Protein AF-A0AAU6AX02-F1 (afdb_monomer_lite)

Sequence (224 aa):
MDVGSIAAAIAFGAMCVAVWQAAEARRARKTASEQARIAEEALAETRKQTELARDARTNAALNLDAAEKAAAAAQASAGEARTANALAREQHAREKAAKTGAALARARKVHIEISGMGGYRVHVHNGAEEHVYQVELENFMRVDRPSWGWRISPTVMGAASMHDRIDPGHEESRFFVEMLDEDGARQPFDLAGNHVEVTIGYSDTDGQRWRRTDSGDPEPVDNA

Radius of gyration: 56.25 Å; chains: 1; bounding box: 115×28×158 Å

Foldseek 3Di:
DDPVVVVVVVVVVVVVVVVVVVVVVVVVVVVVVVVVVVVVVVVVVVVVVVVVVVVVVVVVVVVVVVVVVVVVVVVVVVVVVVVVVVVVVVVVVVVVVVVVVVVLVQQLQWAWDWDDDFAIKIWTARQHQFKKAWKFFPDKAWPVARLKDKDQDPVDPPADRTDGIDHHPDGTDITTMFIAHNVRDTDTDDPPDIDMWTKIWIATPVRFIWIDIHSDRIDTDPPD

Secondary structure (DSSP, 8-state):
--HHHHHHHHHHHHHHHHHHHHHHHHHHHHHHHHHHHHHHHHHHHHHHHHHHHHHHHHHHHHHHHHHHHHHHHHHHHHHHHHHHHHHHHHHHHHHHHHHHHHHHHHHTTEEEEEEESSSEEEEEEE-SSS-EEEEEEEEEEETTBTT-EEEE-TTSTT--SEEEEE-TTS--EEEEEEEE-TT-PEEPP--SS-PEEEEEEEE-TT--EEEEETTSPPEEPP--

Structure (mmCIF, N/CA/C/O backbone):
data_AF-A0AAU6AX02-F1
#
_entry.id   AF-A0AAU6AX02-F1
#
loop_
_atom_site.group_PDB
_atom_site.id
_atom_site.type_symbol
_atom_site.label_atom_id
_atom_site.label_alt_id
_atom_site.label_comp_id
_atom_site.label_asym_id
_atom_site.label_entity_id
_atom_site.label_seq_id
_atom_site.pdbx_PDB_ins_code
_atom_site.Cartn_x
_atom_site.Cartn_y
_atom_site.Cartn_z
_atom_site.occupancy
_atom_site.B_iso_or_equiv
_atom_site.auth_seq_id
_atom_site.auth_comp_id
_atom_site.auth_asym_id
_atom_site.auth_atom_id
_atom_site.pdbx_PDB_model_num
ATOM 1 N N . MET A 1 1 ? -87.915 -5.707 107.003 1.00 51.06 1 MET A N 1
ATOM 2 C CA . MET A 1 1 ? -86.778 -5.769 106.063 1.00 51.06 1 MET A CA 1
ATOM 3 C C . MET A 1 1 ? -85.559 -5.324 106.838 1.00 51.06 1 MET A C 1
ATOM 5 O O . MET A 1 1 ? -85.549 -4.199 107.318 1.00 51.06 1 MET A O 1
ATOM 9 N N . ASP A 1 2 ? -84.636 -6.247 107.081 1.00 50.25 2 ASP A N 1
ATOM 10 C CA . ASP A 1 2 ? -83.484 -6.022 107.949 1.00 50.25 2 ASP A CA 1
ATOM 11 C C . ASP A 1 2 ? -82.436 -5.175 107.211 1.00 50.25 2 ASP A C 1
ATOM 13 O O . ASP A 1 2 ? -81.991 -5.537 106.118 1.00 50.25 2 ASP A O 1
ATOM 17 N N . VAL A 1 3 ? -82.080 -4.020 107.776 1.00 60.31 3 VAL A N 1
ATOM 18 C CA . VAL A 1 3 ? -81.196 -3.017 107.151 1.00 60.31 3 VAL A CA 1
ATOM 19 C C . VAL A 1 3 ? -79.807 -3.612 106.862 1.00 60.31 3 VAL A C 1
ATOM 21 O O . VAL A 1 3 ? -79.153 -3.218 105.895 1.00 60.31 3 VAL A O 1
ATOM 24 N N . GLY A 1 4 ? -79.398 -4.643 107.614 1.00 60.06 4 GLY A N 1
ATOM 25 C CA . GLY A 1 4 ? -78.164 -5.397 107.370 1.00 60.06 4 GLY A CA 1
ATOM 26 C C . GLY A 1 4 ? -78.160 -6.218 106.071 1.00 60.06 4 GLY A C 1
ATOM 27 O O . GLY A 1 4 ? -77.111 -6.372 105.448 1.00 60.06 4 GLY A O 1
ATOM 28 N N . SER A 1 5 ? -79.320 -6.692 105.603 1.00 63.66 5 SER A N 1
ATOM 29 C CA . SER A 1 5 ? -79.423 -7.502 104.377 1.00 63.66 5 SER A CA 1
ATOM 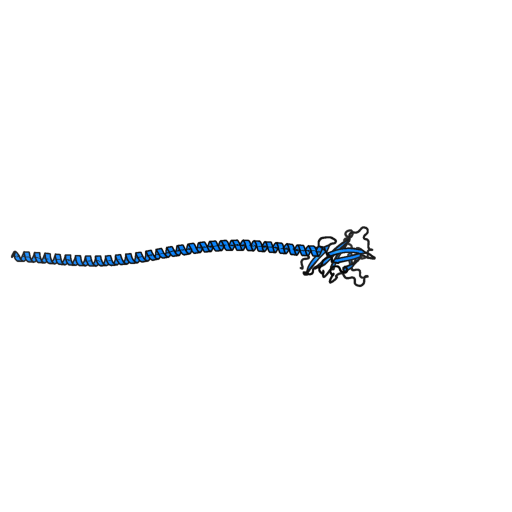30 C C . SER A 1 5 ? -79.286 -6.657 103.103 1.00 63.66 5 SER A C 1
ATOM 32 O O . SER A 1 5 ? -78.643 -7.077 102.141 1.00 63.66 5 SER A O 1
ATOM 34 N N . ILE A 1 6 ? -79.809 -5.426 103.123 1.00 72.44 6 ILE A N 1
ATOM 35 C CA . ILE A 1 6 ? -79.687 -4.474 102.009 1.00 72.44 6 ILE A CA 1
ATOM 36 C C . ILE A 1 6 ? -78.237 -3.980 101.883 1.00 72.44 6 ILE A C 1
ATOM 38 O O . ILE A 1 6 ? -77.699 -3.918 100.778 1.00 72.44 6 ILE A O 1
ATOM 42 N N . ALA A 1 7 ? -77.567 -3.701 103.007 1.00 71.31 7 ALA A N 1
ATOM 43 C CA . ALA A 1 7 ? -76.162 -3.293 103.014 1.00 71.31 7 ALA A CA 1
ATOM 44 C C . ALA A 1 7 ? -75.226 -4.390 102.463 1.00 71.31 7 ALA A C 1
ATOM 46 O O . ALA A 1 7 ? -74.318 -4.092 101.685 1.00 71.31 7 ALA A O 1
ATOM 47 N N . ALA A 1 8 ? -75.480 -5.662 102.795 1.00 73.94 8 ALA A N 1
ATOM 48 C CA . ALA A 1 8 ? -74.710 -6.795 102.279 1.00 73.94 8 ALA A CA 1
ATOM 49 C C . ALA A 1 8 ? -74.886 -6.996 100.761 1.00 73.94 8 ALA A C 1
ATOM 51 O O . ALA A 1 8 ? -73.908 -7.251 100.056 1.00 73.94 8 ALA A O 1
ATOM 52 N N . ALA A 1 9 ? -76.105 -6.826 100.236 1.00 75.56 9 ALA A N 1
ATOM 53 C CA . ALA A 1 9 ? -76.374 -6.924 98.800 1.00 75.56 9 ALA A CA 1
ATOM 54 C C . ALA A 1 9 ? -75.683 -5.804 97.996 1.00 75.56 9 ALA A C 1
ATOM 56 O O . ALA A 1 9 ? -75.117 -6.065 96.933 1.00 75.56 9 ALA A O 1
ATOM 57 N N . ILE A 1 10 ? -75.662 -4.573 98.524 1.00 79.94 10 ILE A N 1
ATOM 58 C CA . ILE A 1 10 ? -74.959 -3.437 97.905 1.00 79.94 10 ILE A CA 1
ATOM 59 C C . ILE A 1 10 ? -73.439 -3.659 97.925 1.00 79.94 10 ILE A C 1
ATOM 61 O O . ILE A 1 10 ? -72.776 -3.434 96.912 1.00 79.94 10 ILE A O 1
ATOM 65 N N . ALA A 1 11 ? -72.884 -4.154 99.037 1.00 77.88 11 ALA A N 1
ATOM 66 C CA . ALA A 1 11 ? -71.459 -4.469 99.140 1.00 77.88 11 ALA A CA 1
ATOM 67 C C . ALA A 1 11 ? -71.031 -5.576 98.157 1.00 77.88 11 ALA A C 1
ATOM 69 O O . ALA A 1 11 ? -69.987 -5.461 97.514 1.00 77.88 11 ALA A O 1
ATOM 70 N N . PHE A 1 12 ? -71.858 -6.612 97.979 1.00 82.56 12 PHE A N 1
ATOM 71 C CA . PHE A 1 12 ? -71.603 -7.680 97.010 1.00 82.56 12 PHE A CA 1
ATOM 72 C C . PHE A 1 12 ? -71.680 -7.172 95.561 1.00 82.56 12 PHE A C 1
ATOM 74 O O . PHE A 1 12 ? -70.789 -7.452 94.760 1.00 82.56 12 PHE A O 1
ATOM 81 N N . GLY A 1 13 ? -72.686 -6.349 95.238 1.00 83.25 13 GLY A N 1
ATOM 82 C CA . GLY A 1 13 ? -72.805 -5.706 93.926 1.00 83.25 13 GLY A CA 1
ATOM 83 C C . GLY A 1 13 ? -71.604 -4.814 93.591 1.00 83.25 13 GLY A C 1
ATOM 84 O O . GLY A 1 13 ? -71.047 -4.911 92.496 1.00 83.25 13 GLY A O 1
ATOM 85 N N . ALA A 1 14 ? -71.140 -4.008 94.552 1.00 84.19 14 ALA A N 1
ATOM 86 C CA . ALA A 1 14 ? -69.945 -3.179 94.397 1.00 84.19 14 ALA A CA 1
ATOM 87 C C . ALA A 1 14 ? -68.673 -4.023 94.183 1.00 84.19 14 ALA A C 1
ATOM 89 O O . ALA A 1 14 ? -67.840 -3.686 93.339 1.00 84.19 14 ALA A O 1
ATOM 90 N N . MET A 1 15 ? -68.543 -5.153 94.886 1.00 88.44 15 MET A N 1
ATOM 91 C CA . MET A 1 15 ? -67.424 -6.083 94.716 1.00 88.44 15 MET A CA 1
ATOM 92 C C . MET A 1 15 ? -67.422 -6.731 93.321 1.00 88.44 15 MET A C 1
ATOM 94 O O . MET A 1 15 ? -66.373 -6.791 92.680 1.00 88.44 15 MET A O 1
ATOM 98 N N . CYS A 1 16 ? -68.583 -7.156 92.809 1.00 87.44 16 CYS A N 1
ATOM 99 C CA . CYS A 1 16 ? -68.708 -7.713 91.458 1.00 87.44 16 CYS A CA 1
ATOM 100 C C . CYS A 1 16 ? -68.310 -6.702 90.372 1.00 87.44 16 CYS A C 1
ATOM 102 O O . CYS A 1 16 ? -67.574 -7.058 89.449 1.00 87.44 16 CYS A O 1
ATOM 104 N N . VAL A 1 17 ? -68.737 -5.440 90.499 1.00 89.94 17 VAL A N 1
ATOM 105 C CA . VAL A 1 17 ? -68.355 -4.366 89.565 1.00 89.94 17 VAL A CA 1
ATOM 106 C C . VAL A 1 17 ? -66.852 -4.092 89.631 1.00 89.94 17 VAL A C 1
ATOM 108 O O . VAL A 1 17 ? -66.209 -4.003 88.587 1.00 89.94 17 VAL A O 1
ATOM 111 N N . ALA A 1 18 ? -66.263 -4.034 90.829 1.00 88.25 18 ALA A N 1
ATOM 112 C CA . ALA A 1 18 ? -64.824 -3.826 90.995 1.00 88.25 18 ALA A CA 1
ATOM 113 C C . ALA A 1 18 ? -63.990 -4.968 90.382 1.00 88.25 18 ALA A C 1
ATOM 115 O O . ALA A 1 18 ? -62.982 -4.718 89.721 1.00 88.25 18 ALA A O 1
ATOM 116 N N . VAL A 1 19 ? -64.421 -6.225 90.545 1.00 89.69 19 VAL A N 1
ATOM 117 C CA . VAL A 1 19 ? -63.761 -7.393 89.935 1.00 89.69 19 VAL A CA 1
ATOM 118 C C . VAL A 1 19 ? -63.892 -7.375 88.413 1.00 89.69 19 VAL A C 1
ATOM 120 O O . VAL A 1 19 ? -62.918 -7.665 87.716 1.00 89.69 19 VAL A O 1
ATOM 123 N N . TRP A 1 20 ? -65.059 -7.005 87.883 1.00 92.06 20 TRP A N 1
ATOM 124 C CA . TRP A 1 20 ? -65.278 -6.885 86.443 1.00 92.06 20 TRP A CA 1
ATOM 125 C C . TRP A 1 20 ? -64.428 -5.766 85.827 1.00 92.06 20 TRP A C 1
ATOM 127 O O . TRP A 1 20 ? -63.691 -6.025 84.878 1.00 92.06 20 TRP A O 1
ATOM 137 N N . GLN A 1 21 ? -64.411 -4.574 86.432 1.00 92.00 21 GLN A N 1
ATOM 138 C CA . GLN A 1 21 ? -63.542 -3.469 86.007 1.00 92.00 21 GLN A CA 1
ATOM 139 C C . GLN A 1 21 ? -62.055 -3.844 86.093 1.00 92.00 21 GLN A C 1
ATOM 141 O O . GLN A 1 21 ? -61.275 -3.525 85.196 1.00 92.00 21 GLN A O 1
ATOM 146 N N . ALA A 1 22 ? -61.643 -4.586 87.128 1.00 88.44 22 ALA A N 1
ATOM 147 C CA . ALA A 1 22 ? -60.280 -5.103 87.228 1.00 88.44 22 ALA A CA 1
ATOM 148 C C . ALA A 1 22 ? -59.963 -6.140 86.133 1.00 88.44 22 ALA A C 1
ATOM 150 O O . ALA A 1 22 ? -58.840 -6.180 85.623 1.00 88.44 22 ALA A O 1
ATOM 151 N N . ALA A 1 23 ? -60.930 -6.977 85.748 1.00 90.25 23 ALA A N 1
ATOM 152 C CA . ALA A 1 23 ? -60.783 -7.941 84.662 1.00 90.25 23 ALA A CA 1
ATOM 153 C C . ALA A 1 23 ? -60.707 -7.255 83.286 1.00 90.25 23 ALA A C 1
ATOM 155 O O . ALA A 1 23 ? -59.856 -7.626 82.474 1.00 90.25 23 ALA A O 1
A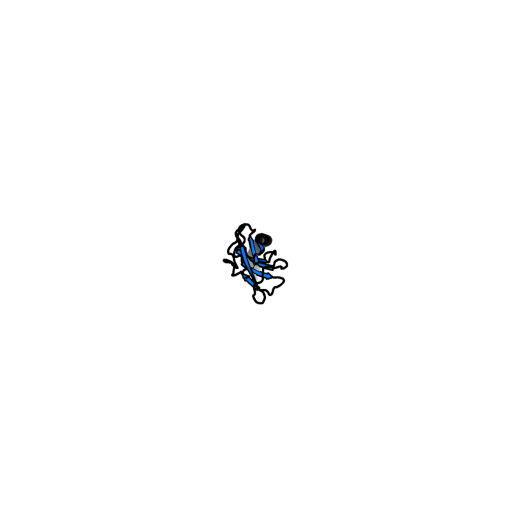TOM 156 N N . GLU A 1 24 ? -61.521 -6.228 83.038 1.00 92.62 24 GLU A N 1
ATOM 157 C CA . GLU A 1 24 ? -61.441 -5.400 81.829 1.00 92.62 24 GLU A CA 1
ATOM 158 C C . GLU A 1 24 ? -60.120 -4.639 81.750 1.00 92.62 24 GLU A C 1
ATOM 160 O O . GLU A 1 24 ? -59.446 -4.703 80.724 1.00 92.62 24 GLU A O 1
ATOM 165 N N . ALA A 1 25 ? -59.671 -4.028 82.849 1.00 89.62 25 ALA A N 1
ATOM 166 C CA . ALA A 1 25 ? -58.369 -3.369 82.908 1.00 89.62 25 ALA A CA 1
ATOM 167 C C . ALA A 1 25 ? -57.217 -4.343 82.601 1.00 89.62 25 ALA A C 1
ATOM 169 O O . ALA A 1 25 ? -56.251 -3.978 81.929 1.00 89.62 25 ALA A O 1
ATOM 170 N N . ARG A 1 26 ? -57.309 -5.607 83.039 1.00 92.19 26 ARG A N 1
ATOM 171 C CA . ARG A 1 26 ? -56.324 -6.648 82.690 1.00 92.19 26 ARG A CA 1
ATOM 172 C C . ARG A 1 26 ? -56.374 -7.026 81.210 1.00 92.19 26 ARG A C 1
ATOM 174 O O . ARG A 1 26 ? -55.315 -7.211 80.615 1.00 92.19 26 ARG A O 1
ATOM 181 N N . ARG A 1 27 ? -57.565 -7.139 80.613 1.00 93.31 27 ARG A N 1
ATOM 182 C CA . ARG A 1 27 ? -57.722 -7.409 79.171 1.00 93.31 27 ARG A CA 1
ATOM 183 C C . ARG A 1 27 ? -57.172 -6.257 78.334 1.00 93.31 27 ARG A C 1
ATOM 185 O O . ARG A 1 27 ? -56.354 -6.510 77.459 1.00 93.31 27 ARG A O 1
ATOM 192 N N . ALA A 1 28 ? -57.517 -5.019 78.685 1.00 90.94 28 ALA A N 1
ATOM 193 C CA . ALA A 1 28 ? -57.018 -3.811 78.034 1.00 90.94 28 ALA A CA 1
ATOM 194 C C . ALA A 1 28 ? -55.486 -3.689 78.121 1.00 90.94 28 ALA A C 1
ATOM 196 O O . ALA A 1 28 ? -54.831 -3.331 77.146 1.00 90.94 28 ALA A O 1
ATOM 197 N N . ARG A 1 29 ? -54.882 -4.047 79.265 1.00 92.81 29 ARG A N 1
ATOM 198 C CA . ARG A 1 29 ? -53.416 -4.088 79.407 1.00 92.81 29 ARG A CA 1
ATOM 199 C C . ARG A 1 29 ? -52.770 -5.156 78.528 1.00 92.81 29 ARG A C 1
ATOM 201 O O . ARG A 1 29 ? -51.734 -4.882 77.935 1.00 92.81 29 ARG A O 1
ATOM 208 N N . LYS A 1 30 ? -53.370 -6.349 78.421 1.00 94.25 30 LYS A N 1
ATOM 209 C CA . LYS A 1 30 ? -52.862 -7.408 77.534 1.00 94.25 30 LYS A CA 1
ATOM 210 C C . LYS A 1 30 ? -52.902 -6.973 76.072 1.00 94.25 30 LYS A C 1
ATOM 212 O O . LYS A 1 30 ? -51.879 -7.056 75.401 1.00 94.25 30 LYS A O 1
ATOM 217 N N . THR A 1 31 ? -54.027 -6.430 75.609 1.00 94.19 31 THR A N 1
ATOM 218 C CA . THR A 1 31 ? -54.141 -5.930 74.232 1.00 94.19 31 THR A CA 1
ATOM 219 C C . THR A 1 31 ? -53.184 -4.771 73.969 1.00 94.19 31 THR A C 1
ATOM 221 O O . THR A 1 31 ? -52.544 -4.750 72.926 1.00 94.19 31 THR A O 1
ATOM 224 N N . ALA A 1 32 ? -53.012 -3.851 74.925 1.00 92.56 32 ALA A N 1
ATOM 225 C CA . ALA A 1 32 ? -52.037 -2.768 74.806 1.00 92.56 32 ALA A CA 1
ATOM 226 C C . ALA A 1 32 ? -50.594 -3.296 74.731 1.00 92.56 32 ALA A C 1
ATOM 228 O O . ALA A 1 32 ? -49.811 -2.813 73.921 1.00 92.56 32 ALA A O 1
ATOM 229 N N . SER A 1 33 ? -50.244 -4.317 75.524 1.00 95.00 33 SER A N 1
ATOM 230 C CA . SER A 1 33 ? -48.912 -4.939 75.467 1.00 95.00 33 SER A CA 1
ATOM 231 C C . SER A 1 33 ? -48.657 -5.673 74.149 1.00 95.00 33 SER A C 1
ATOM 233 O O . SER A 1 33 ? -47.551 -5.634 73.620 1.00 95.00 33 SER A O 1
ATOM 235 N N . GLU A 1 34 ? -49.685 -6.303 73.583 1.00 95.19 34 GLU A N 1
ATOM 236 C CA . GLU A 1 34 ? -49.580 -7.016 72.312 1.00 95.19 34 GLU A CA 1
ATOM 237 C C . GLU A 1 34 ? -49.477 -6.044 71.133 1.00 95.19 34 GLU A C 1
ATOM 239 O O . GLU A 1 34 ? -48.630 -6.222 70.261 1.00 95.19 34 GLU A O 1
ATOM 244 N N . GLN A 1 35 ? -50.256 -4.959 71.156 1.00 94.44 35 GLN A N 1
ATOM 245 C CA . GLN A 1 35 ? -50.124 -3.864 70.196 1.00 94.44 35 GLN A CA 1
ATOM 246 C C . GLN A 1 35 ? -48.756 -3.180 70.290 1.00 94.44 35 GLN A C 1
ATOM 248 O O . GLN A 1 35 ? -48.168 -2.882 69.254 1.00 94.44 35 GLN A O 1
ATOM 253 N N . ALA A 1 36 ? -48.219 -2.981 71.500 1.00 94.75 36 ALA A N 1
ATOM 254 C CA . ALA A 1 36 ? -46.870 -2.450 71.686 1.00 94.75 36 ALA A CA 1
ATOM 255 C C . ALA A 1 36 ? -45.811 -3.381 71.074 1.00 94.75 36 ALA A C 1
ATOM 257 O O . ALA A 1 36 ? -44.961 -2.912 70.323 1.00 94.75 36 ALA A O 1
ATOM 258 N N . ARG A 1 37 ? -45.918 -4.700 71.294 1.00 96.81 37 ARG A N 1
ATOM 259 C CA . ARG A 1 37 ? -45.010 -5.691 70.692 1.00 96.81 37 ARG A CA 1
ATOM 260 C C . ARG A 1 37 ? -45.059 -5.667 69.161 1.00 96.81 37 ARG A C 1
ATOM 262 O O . ARG A 1 37 ? -44.015 -5.674 68.521 1.00 96.81 37 ARG A O 1
ATOM 269 N N . ILE A 1 38 ? -46.257 -5.622 68.575 1.00 96.50 38 ILE A N 1
ATOM 270 C CA . ILE A 1 38 ? -46.437 -5.552 67.114 1.00 96.50 38 ILE A CA 1
ATOM 271 C C . ILE A 1 38 ? -45.857 -4.245 66.561 1.00 96.50 38 ILE A C 1
ATOM 273 O O . ILE A 1 38 ? -45.198 -4.253 65.524 1.00 96.50 38 ILE A O 1
ATOM 277 N N . ALA A 1 39 ? -46.068 -3.123 67.253 1.00 95.50 39 ALA A N 1
ATOM 278 C CA . ALA A 1 39 ? -45.507 -1.838 66.854 1.00 95.50 39 ALA A CA 1
ATOM 279 C C . ALA A 1 39 ? -43.969 -1.837 66.919 1.00 95.50 39 ALA A C 1
ATOM 281 O O . ALA A 1 39 ? -43.321 -1.319 66.012 1.00 95.50 39 ALA A O 1
ATOM 282 N N . GLU A 1 40 ? -43.376 -2.441 67.951 1.00 97.00 40 GLU A N 1
ATOM 283 C CA . GLU A 1 40 ? -41.922 -2.600 68.069 1.00 97.00 40 GLU A CA 1
ATOM 284 C C . GLU A 1 40 ? -41.344 -3.479 66.951 1.00 97.00 40 GLU A C 1
ATOM 286 O O . GLU A 1 40 ? -40.330 -3.117 66.352 1.00 97.00 40 GLU A O 1
ATOM 291 N N . GLU A 1 41 ? -42.006 -4.591 66.626 1.00 96.75 41 GLU A N 1
ATOM 292 C CA . GLU A 1 41 ? -41.619 -5.495 65.536 1.00 96.75 41 GLU A CA 1
ATOM 293 C C . GLU A 1 41 ? -41.685 -4.781 64.174 1.00 96.75 41 GLU A C 1
ATOM 295 O O . GLU A 1 41 ? -40.704 -4.775 63.427 1.00 96.75 41 GLU A O 1
ATOM 300 N N . ALA A 1 42 ? -42.770 -4.049 63.903 1.00 96.25 42 ALA A N 1
ATOM 301 C CA . ALA A 1 42 ? -42.915 -3.245 62.689 1.00 96.25 42 ALA A CA 1
ATOM 302 C C . ALA A 1 42 ? -41.853 -2.133 62.581 1.00 96.25 42 ALA A C 1
ATOM 304 O O . ALA A 1 42 ? -41.318 -1.869 61.498 1.00 96.25 42 ALA A O 1
ATOM 305 N N . LEU A 1 43 ? -41.500 -1.482 63.697 1.00 96.75 43 LEU A N 1
ATOM 306 C CA . LEU A 1 43 ? -40.423 -0.489 63.731 1.00 96.75 43 LEU A CA 1
ATOM 307 C C . LEU A 1 43 ? -39.053 -1.126 63.466 1.00 96.75 43 LEU A C 1
ATOM 309 O O . LEU A 1 43 ? -38.231 -0.526 62.769 1.00 96.75 43 LEU A O 1
ATOM 313 N N . ALA A 1 44 ? -38.797 -2.327 63.990 1.00 96.50 44 ALA A N 1
ATOM 314 C CA . ALA A 1 44 ? -37.559 -3.060 63.742 1.00 96.50 44 ALA A CA 1
ATOM 315 C C . ALA A 1 44 ? -37.420 -3.455 62.262 1.00 96.50 44 ALA A C 1
ATOM 317 O O . ALA A 1 44 ? -36.366 -3.230 61.661 1.00 96.50 44 ALA A O 1
ATOM 318 N N . GLU A 1 45 ? -38.490 -3.957 61.643 1.00 96.56 45 GLU A N 1
ATOM 319 C CA . GLU A 1 45 ? -38.510 -4.275 60.211 1.00 96.56 45 GLU A CA 1
ATOM 320 C C . GLU A 1 45 ? -38.312 -3.031 59.343 1.00 96.56 45 GLU A C 1
ATOM 322 O O . GLU A 1 45 ? -37.497 -3.043 58.418 1.00 96.56 45 GLU A O 1
ATOM 327 N N . THR A 1 46 ? -38.984 -1.927 59.678 1.00 95.88 46 THR A N 1
ATOM 328 C CA . THR A 1 46 ? -38.846 -0.657 58.949 1.00 95.88 46 THR A CA 1
ATOM 329 C C . THR A 1 46 ? -37.408 -0.136 59.008 1.00 95.88 46 THR A C 1
ATOM 331 O O . THR A 1 46 ? -36.869 0.328 58.000 1.00 95.88 46 THR A O 1
ATOM 334 N N . ARG A 1 47 ? -36.739 -0.250 60.165 1.00 97.12 47 ARG A N 1
ATOM 335 C CA . ARG A 1 47 ? -35.316 0.107 60.307 1.00 97.12 47 ARG A CA 1
ATOM 336 C C . ARG A 1 47 ? -34.433 -0.753 59.410 1.00 97.12 47 ARG A C 1
ATOM 338 O O . ARG A 1 47 ? -33.618 -0.200 58.677 1.00 97.12 47 ARG A O 1
ATOM 345 N N . LYS A 1 48 ? -34.650 -2.070 59.402 1.00 97.50 48 LYS A N 1
ATOM 346 C CA . LYS A 1 48 ? -33.903 -3.000 58.546 1.00 97.50 48 LYS A CA 1
ATOM 347 C C . LYS A 1 48 ? -34.100 -2.693 57.059 1.00 97.50 48 LYS A C 1
ATOM 349 O O . LYS A 1 48 ? -33.136 -2.674 56.301 1.00 97.50 48 LYS A O 1
ATOM 354 N N . GLN A 1 49 ? -35.330 -2.403 56.634 1.00 96.44 49 GLN A N 1
ATOM 355 C CA . GLN A 1 49 ? -35.609 -1.995 55.254 1.00 96.44 49 GLN A CA 1
ATOM 356 C C . GLN A 1 49 ? -34.935 -0.664 54.898 1.00 96.44 49 GLN A C 1
ATOM 358 O O . GLN A 1 49 ? -34.414 -0.514 53.794 1.00 96.44 49 GLN A O 1
ATOM 363 N N . THR A 1 50 ? -34.903 0.287 55.834 1.00 97.00 50 THR A N 1
ATOM 364 C CA . THR A 1 50 ? -34.239 1.584 55.638 1.00 97.00 50 THR A CA 1
ATOM 365 C C . THR A 1 50 ? -32.724 1.425 55.487 1.00 97.00 50 THR A C 1
ATOM 367 O O . THR A 1 50 ? -32.122 2.083 54.640 1.00 97.00 50 THR A O 1
ATOM 370 N N . GLU A 1 51 ? -32.107 0.538 56.270 1.00 96.94 51 GLU A N 1
ATOM 371 C CA . GLU A 1 51 ? -30.679 0.216 56.181 1.00 96.94 51 GLU A CA 1
ATOM 372 C C . GLU A 1 51 ? -30.337 -0.445 54.840 1.00 96.94 51 GLU A C 1
ATOM 374 O O . GLU A 1 51 ? -29.488 0.059 54.109 1.00 96.94 51 GLU A O 1
ATOM 379 N N . LEU A 1 52 ? -31.099 -1.465 54.431 1.00 97.50 52 LEU A N 1
ATOM 380 C CA . LEU A 1 52 ? -30.932 -2.106 53.122 1.00 97.50 52 LEU A CA 1
ATOM 381 C C . LEU A 1 52 ? -31.103 -1.117 51.959 1.00 97.50 52 LEU A C 1
ATOM 383 O O . LEU A 1 52 ? -30.352 -1.159 50.986 1.00 97.50 52 LEU A O 1
ATOM 387 N N . ALA A 1 53 ? -32.073 -0.203 52.053 1.00 96.69 53 ALA A N 1
ATOM 388 C CA . ALA A 1 53 ? -32.274 0.833 51.044 1.00 96.69 53 ALA A CA 1
ATOM 389 C C . ALA A 1 53 ? -31.106 1.833 50.995 1.00 96.69 53 ALA A C 1
ATOM 391 O O . ALA A 1 53 ? -30.757 2.320 49.916 1.00 96.69 53 ALA A O 1
ATOM 392 N N . ARG A 1 54 ? -30.490 2.142 52.142 1.00 97.25 54 ARG A N 1
ATOM 393 C CA . ARG A 1 54 ? -29.296 2.990 52.217 1.00 97.25 54 ARG A CA 1
ATOM 394 C C . ARG A 1 54 ? -28.100 2.301 51.566 1.00 97.25 54 ARG A C 1
ATOM 396 O O . ARG A 1 54 ? -27.470 2.914 50.707 1.00 97.25 54 ARG A O 1
ATOM 403 N N . ASP A 1 55 ? -27.851 1.041 51.899 1.00 97.38 55 ASP A N 1
ATOM 404 C CA . ASP A 1 55 ? -26.744 0.264 51.334 1.00 97.38 55 ASP A CA 1
ATOM 405 C C . ASP A 1 55 ? -26.896 0.087 49.821 1.00 97.38 55 ASP A C 1
ATOM 407 O O . ASP A 1 55 ? -25.945 0.286 49.064 1.00 97.38 55 ASP A O 1
ATOM 411 N N . ALA A 1 56 ? -28.116 -0.192 49.348 1.00 96.50 56 ALA A N 1
ATOM 412 C CA . ALA A 1 56 ? -28.415 -0.278 47.922 1.00 96.50 56 ALA A CA 1
ATOM 413 C C . ALA A 1 56 ? -28.115 1.039 47.187 1.00 96.50 56 ALA A C 1
ATOM 415 O O . ALA A 1 56 ? -27.547 1.017 46.095 1.00 96.50 56 ALA A O 1
ATOM 416 N N . ARG A 1 57 ? -28.444 2.193 47.787 1.00 97.81 57 ARG A N 1
ATOM 417 C CA . ARG A 1 57 ? -28.121 3.512 47.215 1.00 97.81 57 ARG A CA 1
ATOM 418 C C . ARG A 1 57 ? -26.619 3.771 47.182 1.00 97.81 57 ARG A C 1
ATOM 420 O O . ARG A 1 57 ? -26.127 4.274 46.176 1.00 97.81 57 ARG A O 1
ATOM 427 N N . THR A 1 58 ? -25.892 3.415 48.239 1.00 97.81 58 THR A N 1
ATOM 428 C CA . THR A 1 58 ? -24.430 3.557 48.275 1.00 97.81 58 THR A CA 1
ATOM 429 C C . THR A 1 58 ? -23.765 2.688 47.211 1.00 97.81 58 THR A C 1
ATOM 431 O O . THR A 1 58 ? -22.933 3.183 46.455 1.00 97.81 58 THR A O 1
ATOM 434 N N . ASN A 1 59 ? -24.186 1.430 47.073 1.00 96.38 59 ASN A N 1
ATOM 435 C CA . ASN A 1 59 ? -23.671 0.536 46.037 1.00 96.38 59 ASN A CA 1
ATOM 436 C C . ASN A 1 59 ? -24.013 1.031 44.626 1.00 96.38 59 ASN A C 1
ATOM 438 O O . ASN A 1 59 ? -23.165 0.985 43.738 1.00 96.38 59 ASN A O 1
ATOM 442 N N . ALA A 1 60 ? -25.224 1.557 44.413 1.00 97.00 60 ALA A N 1
ATOM 443 C CA . ALA A 1 60 ? -25.603 2.155 43.135 1.00 97.00 60 ALA A CA 1
ATOM 444 C C . ALA A 1 60 ? -24.726 3.369 42.782 1.00 97.00 60 ALA A C 1
ATOM 446 O O . ALA A 1 60 ? -24.296 3.489 41.638 1.00 97.00 60 ALA A O 1
ATOM 447 N N . ALA A 1 61 ? -24.411 4.227 43.758 1.00 97.00 61 ALA A N 1
ATOM 448 C CA . ALA A 1 61 ? -23.525 5.372 43.552 1.00 97.00 61 ALA A CA 1
ATOM 449 C C . ALA A 1 61 ? -22.085 4.944 43.213 1.00 97.00 61 ALA A C 1
ATOM 451 O O . ALA A 1 61 ? -21.487 5.499 42.295 1.00 97.00 61 ALA A O 1
ATOM 452 N N . LEU A 1 62 ? -21.549 3.928 43.899 1.00 97.44 62 LEU A N 1
ATOM 453 C CA . LEU A 1 62 ? -20.221 3.375 43.600 1.00 97.44 62 LEU A CA 1
ATOM 454 C C . LEU A 1 62 ? -20.161 2.750 42.200 1.00 97.44 62 LEU A C 1
ATOM 456 O O . LEU A 1 62 ? -19.193 2.955 41.471 1.00 97.44 62 LEU A O 1
ATOM 460 N N . ASN A 1 63 ? -21.206 2.021 41.806 1.00 97.38 63 ASN A N 1
ATOM 461 C CA . ASN A 1 63 ? -21.290 1.424 40.476 1.00 97.38 63 ASN A CA 1
ATOM 462 C C . ASN A 1 63 ? -21.394 2.487 39.374 1.00 97.38 63 ASN A C 1
ATOM 464 O O . ASN A 1 63 ? -20.805 2.307 38.310 1.00 97.38 63 ASN A O 1
ATOM 468 N N . LEU A 1 64 ? -22.112 3.587 39.624 1.00 97.31 64 LEU A N 1
ATOM 469 C CA . LEU A 1 64 ? -22.206 4.701 38.682 1.00 97.31 64 LEU A CA 1
ATOM 470 C C . LEU A 1 64 ? -20.842 5.378 38.483 1.00 97.31 64 LEU A C 1
ATOM 472 O O . LEU A 1 64 ? -20.404 5.515 37.346 1.00 97.31 64 LEU A O 1
ATOM 476 N N . ASP A 1 65 ? -20.133 5.706 39.566 1.00 97.25 65 ASP A N 1
ATOM 477 C CA . ASP A 1 65 ? -18.784 6.294 39.502 1.00 97.25 65 ASP A CA 1
ATOM 478 C C . ASP A 1 65 ? -17.785 5.369 38.778 1.00 97.25 65 ASP A C 1
ATOM 480 O O . ASP A 1 65 ? -17.004 5.813 37.933 1.00 97.25 65 ASP A O 1
ATOM 484 N N . ALA A 1 66 ? -17.840 4.059 39.040 1.00 96.62 66 ALA A N 1
ATOM 485 C CA . ALA A 1 66 ? -17.013 3.082 38.335 1.00 96.62 66 ALA A CA 1
ATOM 486 C C . ALA A 1 66 ? -17.337 3.019 36.831 1.00 96.62 66 ALA A C 1
ATOM 488 O O . ALA A 1 66 ? -16.422 2.953 36.006 1.00 96.62 66 ALA A O 1
ATOM 489 N N . ALA A 1 67 ? -18.622 3.070 36.466 1.00 97.00 67 ALA A N 1
ATOM 490 C CA . ALA A 1 67 ? -19.059 3.078 35.073 1.00 97.00 67 ALA A CA 1
ATOM 491 C C . ALA A 1 67 ? -18.625 4.359 34.343 1.00 97.00 67 ALA A C 1
ATOM 493 O O . ALA A 1 67 ? -18.143 4.282 33.213 1.00 97.00 67 ALA A O 1
ATOM 494 N N . GLU A 1 68 ? -18.727 5.521 34.991 1.00 97.94 68 GLU A N 1
ATOM 495 C CA . GLU A 1 68 ? -18.270 6.803 34.444 1.00 97.94 68 GLU A CA 1
ATOM 496 C C . GLU A 1 68 ? -16.755 6.803 34.206 1.00 97.94 68 GLU A C 1
ATOM 498 O O . GLU A 1 68 ? -16.292 7.170 33.122 1.00 97.94 68 GLU A O 1
ATOM 503 N N . LYS A 1 69 ? -15.971 6.304 35.169 1.00 97.19 69 LYS A N 1
ATOM 504 C CA . LYS A 1 69 ? -14.514 6.153 35.023 1.00 97.19 69 LYS A CA 1
ATOM 505 C C . LYS A 1 69 ? -14.144 5.194 33.894 1.00 97.19 69 LYS A C 1
ATOM 507 O O . LYS A 1 69 ? -13.246 5.497 33.107 1.00 97.19 69 LYS A O 1
ATOM 512 N N . ALA A 1 70 ? -14.840 4.063 33.784 1.00 96.50 70 ALA A N 1
ATOM 513 C CA . ALA A 1 70 ? -14.618 3.100 32.710 1.00 96.50 70 ALA A CA 1
ATOM 514 C C . ALA A 1 70 ? -14.956 3.693 31.332 1.00 96.50 70 ALA A C 1
ATOM 516 O O . ALA A 1 70 ? -14.189 3.517 30.384 1.00 96.50 70 ALA A O 1
ATOM 517 N N . ALA A 1 71 ? -16.058 4.441 31.222 1.00 96.81 71 ALA A N 1
ATOM 518 C CA . ALA A 1 71 ? -16.444 5.122 29.990 1.00 96.81 71 ALA A CA 1
ATOM 519 C C . ALA A 1 71 ? -15.414 6.187 29.577 1.00 96.81 71 ALA A C 1
ATOM 521 O O . ALA A 1 71 ? -15.014 6.231 28.412 1.00 96.81 71 ALA A O 1
ATOM 522 N N . ALA A 1 72 ? -14.924 6.991 30.526 1.00 96.75 72 ALA A N 1
ATOM 523 C CA . ALA A 1 72 ? -13.884 7.985 30.271 1.00 96.75 72 ALA A CA 1
ATOM 524 C C . ALA A 1 72 ? -12.570 7.336 29.797 1.00 96.75 72 ALA A C 1
ATOM 526 O O . ALA A 1 72 ? -11.980 7.781 28.810 1.00 96.75 72 ALA A O 1
ATOM 527 N N . ALA A 1 73 ? -12.140 6.246 30.443 1.00 95.75 73 ALA A N 1
ATOM 528 C CA . ALA A 1 73 ? -10.951 5.496 30.038 1.00 95.75 73 ALA A CA 1
ATOM 529 C C . ALA A 1 73 ? -11.107 4.872 28.639 1.00 95.75 73 ALA A C 1
ATOM 531 O O . ALA A 1 73 ? -10.194 4.953 27.816 1.00 95.75 73 ALA A O 1
ATOM 532 N N . ALA A 1 74 ? -12.279 4.306 28.335 1.00 95.12 74 ALA A N 1
ATOM 533 C CA . ALA A 1 74 ? -12.578 3.755 27.016 1.00 95.12 74 ALA A CA 1
ATOM 534 C C . ALA A 1 74 ? -12.562 4.839 25.927 1.00 95.12 74 ALA A C 1
ATOM 536 O O . ALA A 1 74 ? -12.022 4.620 24.843 1.00 95.12 74 ALA A O 1
ATOM 537 N N . GLN A 1 75 ? -13.104 6.027 26.214 1.00 97.00 75 GLN A N 1
ATOM 538 C CA . GLN A 1 75 ? -13.075 7.155 25.287 1.00 97.00 75 GLN A CA 1
ATOM 539 C C . GLN A 1 75 ? -11.644 7.654 25.037 1.00 97.00 75 GLN A C 1
ATOM 541 O O . GLN A 1 75 ? -11.295 7.922 23.885 1.00 97.00 75 GLN A O 1
ATOM 546 N N . ALA A 1 76 ? -10.812 7.736 26.080 1.00 95.31 76 ALA A N 1
ATOM 547 C CA . ALA A 1 76 ? -9.404 8.107 25.950 1.00 95.31 76 ALA A CA 1
ATOM 548 C C . ALA A 1 76 ? -8.638 7.085 25.094 1.00 95.31 76 ALA A C 1
ATOM 550 O O . ALA A 1 76 ? -8.016 7.455 24.098 1.00 95.31 76 ALA A O 1
ATOM 551 N N . SER A 1 77 ? -8.789 5.792 25.399 1.00 95.25 77 SER A N 1
ATOM 552 C CA . SER A 1 77 ? -8.158 4.700 24.649 1.00 95.25 77 SER A CA 1
ATOM 553 C C . SER A 1 77 ? -8.605 4.664 23.182 1.00 95.25 77 SER A C 1
ATOM 555 O O . SER A 1 77 ? -7.785 4.511 22.277 1.00 95.25 77 SER A O 1
ATOM 557 N N . ALA A 1 78 ? -9.894 4.891 22.908 1.00 94.56 78 ALA A N 1
ATOM 558 C CA . ALA A 1 78 ? -10.394 5.005 21.541 1.00 94.56 78 ALA A CA 1
ATOM 559 C C . ALA A 1 78 ? -9.794 6.215 20.802 1.00 94.56 78 ALA A C 1
ATOM 561 O O . ALA A 1 78 ? -9.532 6.132 19.600 1.00 94.56 78 ALA A O 1
ATOM 562 N N . GLY A 1 79 ? -9.572 7.333 21.499 1.00 96.06 79 GLY A N 1
ATOM 563 C CA . GLY A 1 79 ? -8.882 8.505 20.961 1.00 96.06 79 GLY A CA 1
ATOM 564 C C . GLY A 1 79 ? -7.431 8.202 20.583 1.00 96.06 79 GLY A C 1
ATOM 565 O O . GLY A 1 79 ? -7.019 8.476 19.456 1.00 96.06 79 GLY A O 1
ATOM 566 N N . GLU A 1 80 ? -6.683 7.569 21.483 1.00 95.94 80 GLU A N 1
ATOM 567 C CA . GLU A 1 80 ? -5.298 7.146 21.247 1.00 95.94 80 GLU A CA 1
ATOM 568 C C . GLU A 1 80 ? -5.195 6.161 20.077 1.00 95.94 80 GLU A C 1
ATOM 570 O O . GLU A 1 80 ? -4.377 6.354 19.177 1.00 95.94 80 GLU A O 1
ATOM 575 N N . ALA A 1 81 ? -6.084 5.164 20.018 1.00 95.31 81 ALA A N 1
ATOM 576 C CA . ALA A 1 81 ? -6.121 4.188 18.934 1.00 95.31 81 ALA A CA 1
ATOM 577 C C . ALA A 1 81 ? -6.402 4.837 17.567 1.00 95.31 81 ALA A C 1
ATOM 579 O O . ALA A 1 81 ? -5.796 4.460 16.562 1.00 95.31 81 ALA A O 1
ATOM 580 N N . ARG A 1 82 ? -7.292 5.839 17.501 1.00 95.75 82 ARG A N 1
ATOM 581 C CA . ARG A 1 82 ? -7.537 6.596 16.259 1.00 95.75 82 ARG A CA 1
ATOM 582 C C . ARG A 1 82 ? -6.291 7.354 15.814 1.00 95.75 82 ARG A C 1
ATOM 584 O O . ARG A 1 82 ? -5.952 7.296 14.634 1.00 95.75 82 ARG A O 1
ATOM 591 N N . THR A 1 83 ? -5.604 8.015 16.743 1.00 96.12 83 THR A N 1
ATOM 592 C CA . THR A 1 83 ? -4.369 8.759 16.457 1.00 96.12 83 THR A CA 1
ATOM 593 C C . THR A 1 83 ? -3.250 7.827 15.990 1.00 96.12 83 THR A C 1
ATOM 595 O O . THR A 1 83 ? -2.615 8.098 14.973 1.00 96.12 83 THR A O 1
ATOM 598 N N . ALA A 1 84 ? -3.055 6.689 16.663 1.00 95.38 84 ALA A N 1
ATOM 599 C CA . ALA A 1 84 ? -2.067 5.685 16.273 1.00 95.38 84 ALA A CA 1
ATOM 600 C C . ALA A 1 84 ? -2.349 5.116 14.872 1.00 95.38 84 ALA A C 1
ATOM 602 O O . ALA A 1 84 ? -1.450 5.041 14.036 1.00 95.38 84 ALA A O 1
ATOM 603 N N . ASN A 1 85 ? -3.611 4.791 14.576 1.00 95.56 85 ASN A N 1
ATOM 604 C CA . ASN A 1 85 ? -4.015 4.310 13.254 1.00 95.56 85 ASN A CA 1
ATOM 605 C C . ASN A 1 85 ? -3.817 5.364 12.157 1.00 95.56 85 ASN A C 1
ATOM 607 O O . ASN A 1 85 ? -3.439 5.017 11.037 1.00 95.56 85 ASN A O 1
ATOM 611 N N . ALA A 1 86 ? -4.069 6.642 12.452 1.00 95.75 86 ALA A N 1
ATOM 612 C CA . ALA A 1 86 ? -3.825 7.729 11.508 1.00 95.75 86 ALA A CA 1
ATOM 613 C C . ALA A 1 86 ? -2.327 7.860 11.187 1.00 95.75 86 ALA A C 1
ATOM 615 O O . ALA A 1 86 ? -1.960 7.891 10.012 1.00 95.75 86 ALA A O 1
ATOM 616 N N . LEU A 1 87 ? -1.469 7.839 12.213 1.00 95.62 87 LEU A N 1
ATOM 617 C CA . LEU A 1 87 ? -0.018 7.911 12.046 1.00 95.62 87 LEU A CA 1
ATOM 618 C C . LEU A 1 87 ? 0.529 6.712 11.259 1.00 95.62 87 LEU A C 1
ATOM 620 O O . LEU A 1 87 ? 1.329 6.893 10.345 1.00 95.62 87 LEU A O 1
ATOM 624 N N . ALA A 1 88 ? 0.063 5.498 11.562 1.00 95.38 88 ALA A N 1
ATOM 625 C CA . ALA A 1 88 ? 0.486 4.291 10.854 1.00 95.38 88 ALA A CA 1
ATOM 626 C C . ALA A 1 88 ? 0.122 4.342 9.361 1.00 95.38 88 ALA A C 1
ATOM 628 O O . ALA A 1 88 ? 0.931 3.984 8.505 1.00 95.38 88 ALA A O 1
ATOM 629 N N . ARG A 1 89 ? -1.077 4.839 9.025 1.00 95.56 89 ARG A N 1
ATOM 630 C CA . ARG A 1 89 ? -1.490 5.037 7.625 1.00 95.56 89 ARG A CA 1
ATOM 631 C C . ARG A 1 89 ? -0.615 6.061 6.914 1.00 95.56 89 ARG A C 1
ATOM 633 O O . ARG A 1 89 ? -0.250 5.843 5.762 1.00 95.56 89 ARG A O 1
ATOM 640 N N . GLU A 1 90 ? -0.277 7.155 7.587 1.00 95.75 90 GLU A N 1
ATOM 641 C CA . GLU A 1 90 ? 0.592 8.188 7.030 1.00 95.75 90 GLU A CA 1
ATOM 642 C C . GLU A 1 90 ? 2.016 7.667 6.793 1.00 95.75 90 GLU A C 1
ATOM 644 O O . GLU A 1 90 ? 2.570 7.866 5.712 1.00 95.75 90 GLU A O 1
ATOM 649 N N . GLN A 1 91 ? 2.592 6.953 7.762 1.00 95.44 91 GLN A N 1
ATOM 650 C CA . GLN A 1 91 ? 3.909 6.326 7.628 1.00 95.44 91 GLN A CA 1
ATOM 651 C C . GLN A 1 91 ? 3.929 5.330 6.469 1.00 95.44 91 GLN A C 1
ATOM 653 O O . GLN A 1 91 ? 4.775 5.440 5.586 1.00 95.44 91 GLN A O 1
ATOM 658 N N . HIS A 1 92 ? 2.937 4.443 6.401 1.00 93.19 92 HIS A N 1
ATOM 659 C CA . HIS A 1 92 ? 2.809 3.492 5.302 1.00 93.19 92 HIS A CA 1
ATOM 660 C C . HIS A 1 92 ? 2.671 4.193 3.939 1.00 93.19 92 HIS A C 1
ATOM 662 O O . HIS A 1 92 ? 3.271 3.766 2.953 1.00 93.19 92 HIS A O 1
ATOM 668 N N . ALA A 1 93 ? 1.915 5.294 3.860 1.00 92.88 93 ALA A N 1
ATOM 669 C CA . ALA A 1 93 ? 1.793 6.077 2.632 1.00 92.88 93 ALA A CA 1
ATOM 670 C C . ALA A 1 93 ? 3.129 6.718 2.218 1.00 92.88 93 ALA A C 1
ATOM 672 O O . ALA A 1 93 ? 3.487 6.670 1.040 1.00 92.88 93 ALA A O 1
ATOM 673 N N . ARG A 1 94 ? 3.892 7.269 3.173 1.00 93.00 94 ARG A N 1
ATOM 674 C CA . ARG A 1 94 ? 5.225 7.845 2.925 1.00 93.00 94 ARG A CA 1
ATOM 675 C C . ARG A 1 94 ? 6.229 6.788 2.485 1.00 93.00 94 ARG A C 1
ATOM 677 O O . ARG A 1 94 ? 6.957 7.014 1.525 1.00 93.00 94 ARG A O 1
ATOM 684 N N . GLU A 1 95 ? 6.248 5.634 3.142 1.00 92.81 95 GLU A N 1
ATOM 685 C CA . GLU A 1 95 ? 7.114 4.514 2.768 1.00 92.81 95 GLU A CA 1
ATOM 686 C C . GLU A 1 95 ? 6.784 3.998 1.370 1.00 92.81 95 GLU A C 1
ATOM 688 O O . GLU A 1 95 ? 7.689 3.786 0.565 1.00 92.81 95 GLU A O 1
ATOM 693 N N . LYS A 1 96 ? 5.492 3.851 1.050 1.00 91.12 96 LYS A N 1
ATOM 694 C CA . LYS A 1 96 ? 5.055 3.469 -0.294 1.00 91.12 96 LYS A CA 1
ATOM 695 C C . LYS A 1 96 ? 5.518 4.494 -1.331 1.00 91.12 96 LYS A C 1
ATOM 697 O O . LYS A 1 96 ? 6.119 4.105 -2.326 1.00 91.12 96 LYS A O 1
ATOM 702 N N . ALA A 1 97 ? 5.310 5.788 -1.079 1.00 89.75 97 ALA A N 1
ATOM 703 C CA . ALA A 1 97 ? 5.750 6.851 -1.980 1.00 89.75 97 ALA A CA 1
ATOM 704 C C . ALA A 1 97 ? 7.279 6.872 -2.162 1.00 89.75 97 ALA A C 1
ATOM 706 O O . ALA A 1 97 ? 7.758 7.020 -3.283 1.00 89.75 97 ALA A O 1
ATOM 707 N N . ALA A 1 98 ? 8.046 6.672 -1.086 1.00 91.44 98 ALA A N 1
ATOM 708 C CA . ALA A 1 98 ? 9.504 6.604 -1.140 1.00 91.44 98 ALA A CA 1
ATOM 709 C C . ALA A 1 98 ? 9.992 5.395 -1.951 1.00 91.44 98 ALA A C 1
ATOM 711 O O . ALA A 1 98 ? 10.871 5.546 -2.797 1.00 91.44 98 ALA A O 1
ATOM 712 N N . LYS A 1 99 ? 9.389 4.215 -1.748 1.00 89.56 99 LYS A N 1
ATOM 713 C CA . LYS A 1 99 ? 9.701 3.004 -2.523 1.00 89.56 99 LYS A CA 1
ATOM 714 C C . LYS A 1 99 ? 9.399 3.196 -4.006 1.00 89.56 99 LYS A C 1
ATOM 716 O O . LYS A 1 99 ? 10.270 2.945 -4.831 1.00 89.56 99 LYS A O 1
ATOM 721 N N . THR A 1 100 ? 8.213 3.704 -4.346 1.00 88.62 100 THR A N 1
ATOM 722 C CA . THR A 1 100 ? 7.837 3.974 -5.742 1.00 88.62 100 THR A CA 1
ATOM 723 C C . THR A 1 100 ? 8.746 5.028 -6.378 1.00 88.62 100 THR A C 1
ATOM 725 O O . THR A 1 100 ? 9.179 4.854 -7.513 1.00 88.62 100 THR A O 1
ATOM 728 N N . GLY A 1 101 ? 9.096 6.091 -5.647 1.00 91.94 101 GLY A N 1
ATOM 729 C CA . GLY A 1 101 ? 10.018 7.119 -6.132 1.00 91.94 101 GLY A CA 1
ATOM 730 C C . GLY A 1 101 ? 11.431 6.586 -6.382 1.00 91.94 101 GLY A C 1
ATOM 731 O O . GLY A 1 101 ? 12.033 6.907 -7.405 1.00 91.94 101 GLY A O 1
ATOM 732 N N . ALA A 1 102 ? 11.947 5.740 -5.486 1.00 91.81 102 ALA A N 1
ATOM 733 C CA . ALA A 1 102 ? 13.245 5.092 -5.658 1.00 91.81 102 ALA A CA 1
ATOM 734 C C . ALA A 1 102 ? 13.248 4.123 -6.850 1.00 91.81 102 ALA A C 1
ATOM 736 O O . ALA A 1 102 ? 14.179 4.156 -7.653 1.00 91.81 102 ALA A O 1
ATOM 737 N N . ALA A 1 103 ? 12.194 3.317 -7.001 1.00 92.94 103 ALA A N 1
ATOM 738 C CA . ALA A 1 103 ? 12.047 2.390 -8.121 1.00 92.94 103 ALA A CA 1
ATOM 739 C C . ALA A 1 103 ? 11.991 3.136 -9.465 1.00 92.94 103 ALA A C 1
ATOM 741 O O . ALA A 1 103 ? 12.761 2.829 -10.372 1.00 92.94 103 ALA A O 1
ATOM 742 N N . LEU A 1 104 ? 11.192 4.207 -9.558 1.00 94.88 104 LEU A N 1
ATOM 743 C CA . LEU A 1 104 ? 11.137 5.056 -10.753 1.00 94.88 104 LEU A CA 1
ATOM 744 C C . LEU A 1 104 ? 12.495 5.708 -11.062 1.00 94.88 104 LEU A C 1
ATOM 746 O O . LEU A 1 104 ? 12.914 5.771 -12.217 1.00 94.88 104 LEU A O 1
ATOM 750 N N . ALA A 1 105 ? 13.213 6.187 -10.041 1.00 93.88 105 ALA A N 1
ATOM 751 C CA . ALA A 1 105 ? 14.543 6.764 -10.221 1.00 93.88 105 ALA A CA 1
ATOM 752 C C . ALA A 1 105 ? 15.562 5.740 -10.750 1.00 93.88 105 ALA A C 1
ATOM 754 O O . ALA A 1 105 ? 16.420 6.113 -11.550 1.00 93.88 105 ALA A O 1
ATOM 755 N N . ARG A 1 106 ? 15.462 4.463 -10.347 1.00 93.62 106 ARG A N 1
ATOM 756 C CA . ARG A 1 106 ? 16.263 3.371 -10.923 1.00 93.62 106 ARG A CA 1
ATOM 757 C C . ARG A 1 106 ? 15.863 3.091 -12.370 1.00 93.62 106 ARG A C 1
ATOM 759 O O . ARG A 1 106 ? 16.737 3.098 -13.232 1.00 93.62 106 ARG A O 1
ATOM 766 N N . ALA A 1 107 ? 14.568 2.944 -12.648 1.00 95.31 107 ALA A N 1
ATOM 767 C CA . ALA A 1 107 ? 14.039 2.701 -13.991 1.00 95.31 107 ALA A CA 1
ATOM 768 C C . ALA A 1 107 ? 14.481 3.787 -14.995 1.00 95.31 107 ALA A C 1
ATOM 770 O O . ALA A 1 107 ? 14.891 3.497 -16.117 1.00 95.31 107 ALA A O 1
ATOM 771 N N . ARG A 1 108 ? 14.518 5.059 -14.572 1.00 96.44 108 ARG A N 1
ATOM 772 C CA . ARG A 1 108 ? 14.986 6.183 -15.407 1.00 96.44 108 ARG A CA 1
ATOM 773 C C . ARG A 1 108 ? 16.426 6.047 -15.907 1.00 96.44 108 ARG A C 1
ATOM 775 O O . ARG A 1 108 ? 16.754 6.682 -16.909 1.00 96.44 108 ARG A O 1
ATOM 782 N N . LYS A 1 109 ? 17.271 5.255 -15.236 1.00 95.12 109 LYS A N 1
ATOM 783 C CA . LYS A 1 109 ? 18.668 5.020 -15.633 1.00 95.12 109 LYS A CA 1
ATOM 784 C C . LYS A 1 109 ? 18.797 4.067 -16.833 1.00 95.12 109 LYS A C 1
ATOM 786 O O . LYS A 1 109 ? 19.874 4.001 -17.429 1.00 95.12 109 LYS A O 1
ATOM 791 N N . VAL A 1 110 ? 17.724 3.366 -17.211 1.00 95.56 110 VAL A N 1
ATOM 792 C CA . VAL A 1 110 ? 17.655 2.605 -18.464 1.00 95.56 110 VAL A CA 1
ATOM 793 C C . VAL A 1 110 ? 17.382 3.571 -19.610 1.00 95.56 110 VAL A C 1
ATOM 795 O O . VAL A 1 110 ? 16.356 4.253 -19.600 1.00 95.56 110 VAL A O 1
ATOM 798 N N . HIS A 1 111 ? 18.285 3.652 -20.585 1.00 94.81 111 HIS A N 1
ATOM 799 C CA . HIS A 1 111 ? 18.164 4.583 -21.708 1.00 94.81 111 HIS A CA 1
ATOM 800 C C . HIS A 1 111 ? 18.277 3.882 -23.059 1.00 94.81 111 HIS A C 1
ATOM 802 O O . HIS A 1 111 ? 18.900 2.828 -23.182 1.00 94.81 111 HIS A O 1
ATOM 808 N N . ILE A 1 112 ? 17.639 4.492 -24.055 1.00 95.50 112 ILE A N 1
ATOM 809 C CA . ILE A 1 112 ? 17.559 4.009 -25.429 1.00 95.50 112 ILE A CA 1
ATOM 810 C C . ILE A 1 112 ? 18.437 4.909 -26.291 1.00 95.50 112 ILE A C 1
ATOM 812 O O . ILE A 1 112 ? 18.313 6.133 -26.246 1.00 95.50 112 ILE A O 1
ATOM 816 N N . GLU A 1 113 ? 19.301 4.306 -27.093 1.00 94.56 113 GLU A N 1
ATOM 817 C CA . GLU A 1 113 ? 20.076 4.991 -28.119 1.00 94.56 113 GLU A CA 1
ATOM 818 C C . GLU A 1 113 ? 19.817 4.326 -29.470 1.00 94.56 113 GLU A C 1
ATOM 820 O O . GLU A 1 113 ? 19.792 3.103 -29.585 1.00 94.56 113 GLU A O 1
ATOM 825 N N . ILE A 1 114 ? 19.620 5.126 -30.515 1.00 93.12 114 ILE A N 1
ATOM 826 C CA . ILE A 1 114 ? 19.385 4.624 -31.868 1.00 93.12 114 ILE A CA 1
ATOM 827 C C . ILE A 1 114 ? 20.588 4.998 -32.721 1.00 93.12 114 ILE A C 1
ATOM 829 O O . ILE A 1 114 ? 20.948 6.169 -32.829 1.00 93.12 114 ILE A O 1
ATOM 833 N N . SER A 1 115 ? 21.190 4.012 -33.374 1.00 91.88 115 SER A N 1
ATOM 834 C CA . SER A 1 115 ? 22.232 4.241 -34.371 1.00 91.88 115 SER A CA 1
ATOM 835 C C . SER A 1 115 ? 22.008 3.373 -35.603 1.00 91.88 115 SER A C 1
ATOM 837 O O . SER A 1 115 ? 21.028 2.630 -35.688 1.00 91.88 115 SER A O 1
ATOM 839 N N . GLY A 1 116 ? 22.880 3.473 -36.606 1.00 84.38 116 GLY A N 1
ATOM 840 C CA . GLY A 1 116 ? 22.750 2.610 -37.770 1.00 84.38 116 GLY A CA 1
ATOM 841 C C . GLY A 1 116 ? 23.982 2.513 -38.644 1.00 84.38 116 GLY A C 1
ATOM 842 O O . GLY A 1 116 ? 24.744 3.458 -38.828 1.00 84.38 116 GLY A O 1
ATOM 843 N N . MET A 1 117 ? 24.143 1.310 -39.188 1.00 72.25 117 MET A N 1
ATOM 844 C CA . MET A 1 117 ? 25.091 0.960 -40.238 1.00 72.25 117 MET A CA 1
ATOM 845 C C . MET A 1 117 ? 24.471 -0.206 -41.013 1.00 72.25 117 MET A C 1
ATOM 847 O O . MET A 1 117 ? 24.465 -1.339 -40.537 1.00 72.25 117 MET A O 1
ATOM 851 N N . GLY A 1 118 ? 23.862 0.088 -42.165 1.00 74.19 118 GLY A N 1
ATOM 852 C CA . GLY A 1 118 ? 23.107 -0.896 -42.950 1.00 74.19 118 GLY A CA 1
ATOM 853 C C . GLY A 1 118 ? 21.698 -1.214 -42.423 1.00 74.19 118 GLY A C 1
ATOM 854 O O . GLY A 1 118 ? 21.058 -2.111 -42.953 1.00 74.19 118 GLY A O 1
ATOM 855 N N . GLY A 1 119 ? 21.186 -0.500 -41.419 1.00 85.69 119 GLY A N 1
ATOM 856 C CA . GLY A 1 119 ? 19.863 -0.706 -40.810 1.00 85.69 119 GLY A CA 1
ATOM 857 C C . GLY A 1 119 ? 19.749 0.052 -39.487 1.00 85.69 119 GLY A C 1
ATOM 858 O O . GLY A 1 119 ? 20.735 0.658 -39.061 1.00 85.69 119 GLY A O 1
ATOM 859 N N . TYR A 1 120 ? 18.579 0.013 -38.844 1.00 92.75 120 TYR A N 1
ATOM 860 C CA . TYR A 1 120 ? 18.399 0.600 -37.515 1.00 92.75 120 TYR A CA 1
ATOM 861 C C . TYR A 1 120 ? 18.947 -0.346 -36.446 1.00 92.75 120 TYR A C 1
ATOM 863 O O . TYR A 1 120 ? 18.736 -1.560 -36.493 1.00 92.75 120 TYR A O 1
ATOM 871 N N . ARG A 1 121 ? 19.655 0.216 -35.472 1.00 94.56 121 ARG A N 1
ATOM 872 C CA . ARG A 1 121 ? 20.129 -0.483 -34.284 1.00 94.56 121 ARG A CA 1
ATOM 873 C C . ARG A 1 121 ? 19.637 0.268 -33.058 1.00 94.56 121 ARG A C 1
ATOM 875 O O . ARG A 1 121 ? 19.982 1.432 -32.882 1.00 94.56 121 ARG A O 1
ATOM 882 N N . VAL A 1 122 ? 18.838 -0.403 -32.239 1.00 95.44 122 VAL A N 1
ATOM 883 C CA . VAL A 1 122 ? 18.401 0.105 -30.939 1.00 95.44 122 VAL A CA 1
ATOM 884 C C . VAL A 1 122 ? 19.325 -0.478 -29.887 1.00 95.44 122 VAL A C 1
ATOM 886 O O . VAL A 1 122 ? 19.434 -1.699 -29.767 1.00 95.44 122 VAL A O 1
ATOM 889 N N . HIS A 1 123 ? 19.989 0.392 -29.146 1.00 95.69 123 HIS A N 1
ATOM 890 C CA . HIS A 1 123 ? 20.805 0.049 -27.996 1.00 95.69 123 HIS A CA 1
ATOM 891 C C . HIS A 1 123 ? 20.034 0.394 -26.740 1.00 95.69 123 HIS A C 1
ATOM 893 O O . HIS A 1 123 ? 19.520 1.504 -26.601 1.00 95.69 123 HIS A O 1
ATOM 899 N N . VAL A 1 124 ? 19.946 -0.567 -25.832 1.00 96.75 124 VAL A N 1
ATOM 900 C CA . VAL A 1 124 ? 19.383 -0.361 -24.505 1.00 96.75 124 VAL A CA 1
ATOM 901 C C . VAL A 1 124 ? 20.502 -0.510 -23.497 1.00 96.75 124 VAL A C 1
ATOM 903 O O . VAL A 1 124 ? 21.132 -1.563 -23.386 1.00 96.75 124 VAL A O 1
ATOM 906 N N . HIS A 1 125 ? 20.726 0.564 -22.759 1.00 96.31 125 HIS A N 1
ATOM 907 C CA . HIS A 1 125 ? 21.800 0.682 -21.791 1.00 96.31 125 HIS A CA 1
ATOM 908 C C . HIS A 1 125 ? 21.234 0.662 -20.379 1.00 96.31 125 HIS A C 1
ATOM 910 O O . HIS A 1 125 ? 20.307 1.413 -20.064 1.00 96.31 125 HIS A O 1
ATOM 916 N N . ASN A 1 126 ? 21.831 -0.147 -19.507 1.00 96.25 126 ASN A N 1
ATOM 917 C CA . ASN A 1 126 ? 21.486 -0.178 -18.094 1.00 96.25 126 ASN A CA 1
ATOM 918 C C . ASN A 1 126 ? 22.464 0.682 -17.276 1.00 96.25 126 ASN A C 1
ATOM 920 O O . ASN A 1 126 ? 23.545 0.232 -16.895 1.00 96.25 126 ASN A O 1
ATOM 924 N N . GLY A 1 127 ? 22.070 1.925 -16.989 1.00 94.44 127 GLY A N 1
ATOM 925 C CA . GLY A 1 127 ? 22.810 2.809 -16.086 1.00 94.44 127 GLY A CA 1
ATOM 926 C C . GLY A 1 127 ? 22.509 2.587 -14.598 1.00 94.44 127 GLY A C 1
ATOM 927 O O . GLY A 1 127 ? 23.026 3.333 -13.764 1.00 94.44 127 GLY A O 1
ATOM 928 N N . ALA A 1 128 ? 21.625 1.646 -14.246 1.00 93.25 128 ALA A N 1
ATOM 929 C CA . ALA A 1 128 ? 21.321 1.322 -12.857 1.00 93.25 128 ALA A CA 1
ATOM 930 C C . ALA A 1 128 ? 22.450 0.506 -12.209 1.00 93.25 128 ALA A C 1
ATOM 932 O O . ALA A 1 128 ? 23.307 -0.055 -12.881 1.00 93.25 128 ALA A O 1
ATOM 933 N N . GLU A 1 129 ? 22.446 0.453 -10.877 1.00 94.62 129 GLU A N 1
ATOM 934 C CA . GLU A 1 129 ? 23.392 -0.355 -10.083 1.00 94.62 129 GLU A CA 1
ATOM 935 C C . GLU A 1 129 ? 22.964 -1.829 -9.994 1.00 94.62 129 GLU A C 1
ATOM 937 O O . GLU A 1 129 ? 23.687 -2.667 -9.466 1.00 94.62 129 GLU A O 1
ATOM 942 N N . GLU A 1 130 ? 21.782 -2.140 -10.521 1.00 94.75 130 GLU A N 1
ATOM 943 C CA . GLU A 1 130 ? 21.113 -3.430 -10.439 1.00 94.75 130 GLU A CA 1
ATOM 944 C C . GLU A 1 130 ? 20.785 -3.951 -11.842 1.00 94.75 130 GLU A C 1
ATOM 946 O O . GLU A 1 130 ? 20.647 -3.174 -12.789 1.00 94.75 130 GLU A O 1
ATOM 951 N N . HIS A 1 131 ? 20.685 -5.272 -11.986 1.00 95.62 131 HIS A N 1
ATOM 952 C CA . HIS A 1 131 ? 20.352 -5.909 -13.259 1.00 95.62 131 HIS A CA 1
ATOM 953 C C . HIS A 1 131 ? 18.937 -5.531 -13.711 1.00 95.62 131 HIS A C 1
ATOM 955 O O . HIS A 1 131 ? 18.031 -5.396 -12.890 1.00 95.62 131 HIS A O 1
ATOM 961 N N . VAL A 1 132 ? 18.732 -5.433 -15.022 1.00 96.19 132 VAL A N 1
ATOM 962 C CA . VAL A 1 132 ? 17.386 -5.422 -15.613 1.00 96.19 132 VAL A CA 1
ATOM 963 C C . VAL A 1 132 ? 17.175 -6.706 -16.394 1.00 96.19 132 VAL A C 1
ATOM 965 O O . VAL A 1 132 ? 18.116 -7.240 -16.983 1.00 96.19 132 VAL A O 1
ATOM 968 N N . TYR A 1 133 ? 15.953 -7.217 -16.372 1.00 97.00 133 TYR A N 1
ATOM 969 C CA . TYR A 1 133 ? 15.584 -8.513 -16.926 1.00 97.00 133 TYR A CA 1
ATOM 970 C C . TYR A 1 133 ? 14.529 -8.366 -18.016 1.00 97.00 133 TYR A C 1
ATOM 972 O O . TYR A 1 133 ? 13.797 -7.378 -18.037 1.00 97.00 133 TYR A O 1
ATOM 980 N N . GLN A 1 134 ? 14.414 -9.378 -18.878 1.00 96.44 134 GLN A N 1
ATOM 981 C CA . GLN A 1 134 ? 13.353 -9.480 -19.890 1.00 96.44 134 GLN A CA 1
ATOM 982 C C . GLN A 1 134 ? 13.200 -8.192 -20.714 1.00 96.44 134 GLN A C 1
ATOM 984 O O . GLN A 1 134 ? 12.106 -7.643 -20.837 1.00 96.44 134 GLN A O 1
ATOM 989 N N . VAL A 1 135 ? 14.319 -7.674 -21.218 1.00 97.00 135 VAL A N 1
ATOM 990 C CA . VAL A 1 135 ? 14.327 -6.445 -22.006 1.00 97.00 135 VAL A CA 1
ATOM 991 C C . VAL A 1 135 ? 13.829 -6.765 -23.404 1.00 97.00 135 VAL A C 1
ATOM 993 O O . VAL A 1 135 ? 14.466 -7.513 -24.140 1.00 97.00 135 VAL A O 1
ATOM 996 N N . GLU A 1 136 ? 12.695 -6.195 -23.771 1.00 97.62 136 GLU A N 1
ATOM 997 C CA . GLU A 1 136 ? 11.960 -6.477 -24.996 1.00 97.62 136 GLU A CA 1
ATOM 998 C C . GLU A 1 136 ? 11.772 -5.193 -25.802 1.00 97.62 136 GLU A C 1
ATOM 1000 O O . GLU A 1 136 ? 11.434 -4.143 -25.253 1.00 97.62 136 GLU A O 1
ATOM 1005 N N . LEU A 1 137 ? 11.969 -5.277 -27.117 1.00 97.75 137 LEU A N 1
ATOM 1006 C CA . LEU A 1 137 ? 11.566 -4.213 -28.030 1.00 97.75 137 LEU A CA 1
ATOM 1007 C C . LEU A 1 137 ? 10.071 -4.378 -28.335 1.00 97.75 137 LEU A C 1
ATOM 1009 O O . LEU A 1 137 ? 9.695 -5.258 -29.105 1.00 97.75 137 LEU A O 1
ATOM 1013 N N . GLU A 1 138 ? 9.230 -3.540 -27.726 1.00 97.50 138 GLU A N 1
ATOM 1014 C CA . GLU A 1 138 ? 7.766 -3.617 -27.847 1.00 97.50 138 GLU A CA 1
ATOM 1015 C C . GLU A 1 138 ? 7.248 -2.851 -29.074 1.00 97.50 138 GLU A C 1
ATOM 1017 O O . GLU A 1 138 ? 6.299 -3.292 -29.723 1.00 97.50 138 GLU A O 1
ATOM 1022 N N . ASN A 1 139 ? 7.863 -1.711 -29.410 1.00 97.19 139 ASN A N 1
ATOM 1023 C CA . ASN A 1 139 ? 7.473 -0.897 -30.561 1.00 97.19 139 ASN A CA 1
ATOM 1024 C C . ASN A 1 139 ? 8.672 -0.199 -31.211 1.00 97.19 139 ASN A C 1
ATOM 1026 O O . ASN A 1 139 ? 9.605 0.227 -30.530 1.00 97.19 139 ASN A O 1
ATOM 1030 N N . PHE A 1 140 ? 8.608 -0.031 -32.529 1.00 95.94 140 PHE A N 1
ATOM 1031 C CA . PHE A 1 140 ? 9.563 0.744 -33.309 1.00 95.94 140 PHE A CA 1
ATOM 1032 C C . PHE A 1 140 ? 8.836 1.392 -34.491 1.00 95.94 140 PHE A C 1
ATOM 1034 O O . PHE A 1 140 ? 8.523 0.736 -35.480 1.00 95.94 140 PHE A O 1
ATOM 1041 N N . MET A 1 141 ? 8.534 2.682 -34.402 1.00 94.88 141 MET A N 1
ATOM 1042 C CA . MET A 1 141 ? 7.667 3.356 -35.367 1.00 94.88 141 MET A CA 1
ATOM 1043 C C . MET A 1 141 ? 8.308 4.635 -35.885 1.00 94.88 141 MET A C 1
ATOM 1045 O O . MET A 1 141 ? 8.844 5.434 -35.126 1.00 94.88 141 MET A O 1
ATOM 1049 N N . ARG A 1 142 ? 8.201 4.886 -37.190 1.00 91.50 142 ARG A N 1
ATOM 1050 C CA . ARG A 1 142 ? 8.517 6.203 -37.747 1.00 91.50 142 ARG A CA 1
ATOM 1051 C C . ARG A 1 142 ? 7.361 7.163 -37.509 1.00 91.50 142 ARG A C 1
ATOM 1053 O O . ARG A 1 142 ? 6.254 6.916 -37.978 1.00 91.50 142 ARG A O 1
ATOM 1060 N N . VAL A 1 143 ? 7.629 8.289 -36.853 1.00 91.12 143 VAL A N 1
ATOM 1061 C CA . VAL A 1 143 ? 6.597 9.288 -36.527 1.00 91.12 143 VAL A CA 1
ATOM 1062 C C . VAL A 1 143 ? 6.021 9.943 -37.786 1.00 91.12 143 VAL A C 1
ATOM 1064 O O . VAL A 1 143 ? 4.835 10.253 -37.847 1.00 91.12 143 VAL A O 1
ATOM 1067 N N . ASP A 1 144 ? 6.836 10.112 -38.827 1.00 91.06 144 ASP A N 1
ATOM 1068 C CA . ASP A 1 144 ? 6.416 10.683 -40.109 1.00 91.06 144 ASP A CA 1
ATOM 1069 C C . ASP A 1 144 ? 5.707 9.672 -41.029 1.00 91.06 144 ASP A C 1
ATOM 1071 O O . ASP A 1 144 ? 5.029 10.058 -41.983 1.00 91.06 144 ASP A O 1
ATOM 1075 N N . ARG A 1 145 ? 5.861 8.373 -40.746 1.00 92.19 145 ARG A N 1
ATOM 1076 C CA . ARG A 1 145 ? 5.307 7.253 -41.517 1.00 92.19 145 ARG A CA 1
ATOM 1077 C C . ARG A 1 145 ? 4.773 6.163 -40.576 1.00 92.19 145 ARG A C 1
ATOM 1079 O O . ARG A 1 145 ? 5.306 5.056 -40.570 1.00 92.19 145 ARG A O 1
ATOM 1086 N N . PRO A 1 146 ? 3.714 6.441 -39.797 1.00 91.81 146 PRO A N 1
ATOM 1087 C CA . PRO A 1 146 ? 3.209 5.493 -38.803 1.00 91.81 146 PRO A CA 1
ATOM 1088 C C . PRO A 1 146 ? 2.549 4.250 -39.422 1.00 91.81 146 PRO A C 1
ATOM 1090 O O . PRO A 1 146 ? 2.358 3.256 -38.733 1.00 91.81 146 PRO A O 1
ATOM 1093 N N . SER A 1 147 ? 2.196 4.285 -40.715 1.00 93.12 147 SER A N 1
ATOM 1094 C CA . SER A 1 147 ? 1.681 3.121 -41.452 1.00 93.12 147 SER A CA 1
ATOM 1095 C C . SER A 1 147 ? 2.760 2.095 -41.803 1.00 93.12 147 SER A C 1
ATOM 1097 O O . SER A 1 147 ? 2.432 0.978 -42.197 1.00 93.12 147 SER A O 1
ATOM 1099 N N . TRP A 1 148 ? 4.039 2.461 -41.689 1.00 94.19 148 TRP A N 1
ATOM 1100 C CA . TRP A 1 148 ? 5.143 1.561 -41.989 1.00 94.19 148 TRP A CA 1
ATOM 1101 C C . TRP A 1 148 ? 5.305 0.518 -40.889 1.00 94.19 148 TRP A C 1
ATOM 1103 O O . TRP A 1 148 ? 5.242 0.821 -39.698 1.00 94.19 148 TRP A O 1
ATOM 1113 N N . GLY A 1 149 ? 5.541 -0.722 -41.305 1.00 95.25 149 GLY A N 1
ATOM 1114 C CA . GLY A 1 149 ? 5.823 -1.820 -40.397 1.00 95.25 149 GLY A CA 1
ATOM 1115 C C . GLY A 1 149 ? 7.281 -1.835 -39.949 1.00 95.25 149 GLY A C 1
ATOM 1116 O O . GLY A 1 149 ? 8.162 -1.215 -40.549 1.00 95.25 149 GLY A O 1
ATOM 1117 N N . TRP A 1 150 ? 7.556 -2.626 -38.920 1.00 95.88 150 TRP A N 1
ATOM 1118 C CA . TRP A 1 150 ? 8.910 -2.929 -38.482 1.00 95.88 150 TRP A CA 1
ATOM 1119 C C . TRP A 1 150 ? 9.034 -4.413 -38.150 1.00 95.88 150 TRP A C 1
ATOM 1121 O O . TRP A 1 150 ? 8.047 -5.101 -37.884 1.00 95.88 150 TRP A O 1
ATOM 1131 N N . ARG A 1 151 ? 10.263 -4.923 -38.180 1.00 96.06 151 ARG A N 1
ATOM 1132 C CA . ARG A 1 151 ? 10.587 -6.264 -37.685 1.00 96.06 151 ARG A CA 1
ATOM 1133 C C . ARG A 1 151 ? 12.032 -6.338 -37.218 1.00 96.06 151 ARG A C 1
ATOM 1135 O O . ARG A 1 151 ? 12.876 -5.565 -37.673 1.00 96.06 151 ARG A O 1
ATOM 1142 N N . ILE A 1 152 ? 12.342 -7.329 -36.386 1.00 96.38 152 ILE A N 1
ATOM 1143 C CA . ILE A 1 152 ? 13.732 -7.711 -36.120 1.00 96.38 152 ILE A CA 1
ATOM 1144 C C . ILE A 1 152 ? 14.372 -8.202 -37.424 1.00 96.38 152 ILE A C 1
ATOM 1146 O O . ILE A 1 152 ? 13.770 -8.984 -38.162 1.00 96.38 152 ILE A O 1
ATOM 1150 N N . SER A 1 153 ? 15.577 -7.721 -37.733 1.00 94.88 153 SER A N 1
ATOM 1151 C CA . SER A 1 153 ? 16.273 -8.057 -38.972 1.00 94.88 153 SER A CA 1
ATOM 1152 C C . SER A 1 153 ? 16.603 -9.553 -39.015 1.00 94.88 153 SER A C 1
ATOM 1154 O O . SER A 1 153 ? 17.421 -10.012 -38.216 1.00 94.88 153 SER A O 1
ATOM 1156 N N . PRO A 1 154 ? 16.065 -10.316 -39.985 1.00 93.12 154 PRO A N 1
ATOM 1157 C CA . PRO A 1 154 ? 16.407 -11.727 -40.144 1.00 93.12 154 PRO A CA 1
ATOM 1158 C C . PRO A 1 154 ? 17.821 -11.920 -40.714 1.00 93.12 154 PRO A C 1
ATOM 1160 O O . PRO A 1 154 ? 18.332 -13.035 -40.746 1.00 93.12 154 PRO A O 1
ATOM 1163 N N . THR A 1 155 ? 18.451 -10.844 -41.202 1.00 91.75 155 THR A N 1
ATOM 1164 C CA . THR A 1 155 ? 19.782 -10.893 -41.827 1.00 91.75 155 THR A CA 1
ATOM 1165 C C . THR A 1 155 ? 20.922 -10.860 -40.814 1.00 91.75 155 THR A C 1
ATOM 1167 O O . THR A 1 155 ? 22.052 -11.211 -41.153 1.00 91.75 155 THR A O 1
ATOM 1170 N N . VAL A 1 156 ? 20.638 -10.463 -39.570 1.00 91.12 156 VAL A N 1
ATOM 1171 C CA . VAL A 1 156 ? 21.627 -10.408 -38.495 1.00 91.12 156 VAL A CA 1
ATOM 1172 C C . VAL A 1 156 ? 21.512 -11.667 -37.643 1.00 91.12 156 VAL A C 1
ATOM 1174 O O . VAL A 1 156 ? 20.521 -11.891 -36.952 1.00 91.12 156 VAL A O 1
ATOM 1177 N N . MET A 1 157 ? 22.548 -12.503 -37.688 1.00 92.25 157 MET A N 1
ATOM 1178 C CA . MET A 1 157 ? 22.619 -13.709 -36.867 1.00 92.25 157 MET A CA 1
ATOM 1179 C C . MET A 1 157 ? 22.587 -13.342 -35.377 1.00 92.25 157 MET A C 1
ATOM 1181 O O . MET A 1 157 ? 23.366 -12.502 -34.931 1.00 92.25 157 MET A O 1
ATOM 1185 N N . GLY A 1 158 ? 21.697 -13.983 -34.615 1.00 89.19 158 GLY A N 1
ATOM 1186 C CA . GLY A 1 158 ? 21.520 -13.709 -33.185 1.00 89.19 158 GLY A CA 1
ATOM 1187 C C . GLY A 1 158 ? 20.667 -12.477 -32.872 1.00 89.19 158 GLY A C 1
ATOM 1188 O O . GLY A 1 158 ? 20.565 -12.105 -31.707 1.00 89.19 158 GLY A O 1
ATOM 1189 N N . ALA A 1 159 ? 20.045 -11.845 -33.873 1.00 90.69 159 ALA A N 1
ATOM 1190 C CA . ALA A 1 159 ? 19.058 -10.807 -33.614 1.00 90.69 159 ALA A CA 1
ATOM 1191 C C . ALA A 1 159 ? 17.847 -11.401 -32.879 1.00 90.69 159 ALA A C 1
ATOM 1193 O O . ALA A 1 159 ? 17.236 -12.368 -33.337 1.00 90.69 159 ALA A O 1
ATOM 1194 N N . ALA A 1 160 ? 17.509 -10.805 -31.741 1.00 93.12 160 ALA A N 1
ATOM 1195 C CA . ALA A 1 160 ? 16.391 -11.199 -30.898 1.00 93.12 160 ALA A CA 1
ATOM 1196 C C . ALA A 1 160 ? 15.496 -9.985 -30.631 1.00 93.12 160 ALA A C 1
ATOM 1198 O O . ALA A 1 160 ? 15.980 -8.854 -30.614 1.00 93.12 160 ALA A O 1
ATOM 1199 N N . SER A 1 161 ? 14.200 -10.222 -30.425 1.00 92.75 161 SER A N 1
ATOM 1200 C CA . SER A 1 161 ? 13.252 -9.206 -29.942 1.00 92.75 161 SER A CA 1
ATOM 1201 C C . SER A 1 161 ? 13.277 -9.049 -28.423 1.00 92.75 161 SER A C 1
ATOM 1203 O O . SER A 1 161 ? 12.680 -8.108 -27.909 1.00 92.75 161 SER A O 1
ATOM 1205 N N . MET A 1 162 ? 13.968 -9.946 -27.712 1.00 96.38 162 MET A N 1
ATOM 1206 C CA . MET A 1 162 ? 14.057 -9.970 -26.257 1.00 96.38 162 MET A CA 1
ATOM 1207 C C . MET A 1 162 ? 15.447 -10.430 -25.804 1.00 96.38 162 MET A C 1
ATOM 1209 O O . MET A 1 162 ? 16.016 -11.354 -26.387 1.00 96.38 162 MET A O 1
ATOM 1213 N N . HIS A 1 163 ? 15.961 -9.804 -24.748 1.00 95.62 163 HIS A N 1
ATOM 1214 C CA . HIS A 1 163 ? 17.183 -10.178 -24.038 1.00 95.62 163 HIS A CA 1
ATOM 1215 C C . HIS A 1 163 ? 16.855 -10.476 -22.575 1.00 95.62 163 HIS A C 1
ATOM 1217 O O . HIS A 1 163 ? 16.157 -9.707 -21.915 1.00 95.62 163 HIS A O 1
ATOM 1223 N N . ASP A 1 164 ? 17.375 -11.581 -22.043 1.00 95.50 164 ASP A N 1
ATOM 1224 C CA . ASP A 1 164 ? 16.994 -12.045 -20.704 1.00 95.50 164 ASP A CA 1
ATOM 1225 C C . ASP A 1 164 ? 17.505 -11.137 -19.580 1.00 95.50 164 ASP A C 1
ATOM 1227 O O . ASP A 1 164 ? 16.841 -11.014 -18.548 1.00 95.50 164 ASP A O 1
ATOM 1231 N N . ARG A 1 165 ? 18.683 -10.521 -19.756 1.00 95.38 165 ARG A N 1
ATOM 1232 C CA . ARG A 1 165 ? 19.356 -9.736 -18.715 1.00 95.38 165 ARG A CA 1
ATOM 1233 C C . ARG A 1 165 ? 20.323 -8.701 -19.294 1.00 95.38 165 ARG A C 1
ATOM 1235 O O . ARG A 1 165 ? 21.088 -9.028 -20.196 1.00 95.38 165 ARG A O 1
ATOM 1242 N N . ILE A 1 166 ? 20.359 -7.506 -18.701 1.00 94.94 166 ILE A N 1
ATOM 1243 C CA . ILE A 1 166 ? 21.414 -6.499 -18.904 1.00 94.94 166 ILE A CA 1
ATOM 1244 C C . ILE A 1 166 ? 22.088 -6.204 -17.566 1.00 94.94 166 ILE A C 1
ATOM 1246 O O . ILE A 1 166 ? 21.447 -5.750 -16.610 1.00 94.94 166 ILE A O 1
ATOM 1250 N N . ASP A 1 167 ? 23.391 -6.460 -17.505 1.00 94.69 167 ASP A N 1
ATOM 1251 C CA . ASP A 1 167 ? 24.200 -6.249 -16.308 1.00 94.69 167 ASP A CA 1
ATOM 1252 C C . ASP A 1 167 ? 24.5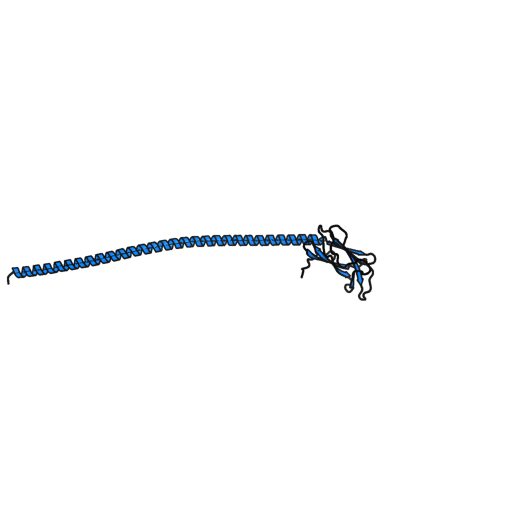39 -4.756 -16.103 1.00 94.69 167 ASP A C 1
ATOM 1254 O O . ASP A 1 167 ? 24.757 -4.041 -17.084 1.00 94.69 167 ASP A O 1
ATOM 1258 N N . PRO A 1 168 ? 24.600 -4.267 -14.847 1.00 94.19 168 PRO A N 1
ATOM 1259 C CA . PRO A 1 168 ? 25.023 -2.902 -14.528 1.00 94.19 168 PRO A CA 1
ATOM 1260 C C . PRO A 1 168 ? 26.361 -2.544 -15.170 1.00 94.19 168 PRO A C 1
ATOM 1262 O O . PRO A 1 168 ? 27.347 -3.256 -14.978 1.00 94.19 168 PRO A O 1
ATOM 1265 N N . GLY A 1 169 ? 26.418 -1.433 -15.908 1.00 84.50 169 GLY A N 1
ATOM 1266 C CA . GLY A 1 169 ? 27.671 -0.919 -16.477 1.00 84.50 169 GLY A CA 1
ATOM 1267 C C . GLY A 1 169 ? 28.361 -1.827 -17.509 1.00 84.50 169 GLY A C 1
ATOM 1268 O O . GLY A 1 169 ? 29.506 -1.556 -17.871 1.00 84.50 169 GLY A O 1
ATOM 1269 N N . HIS A 1 170 ? 27.697 -2.888 -17.976 1.00 73.06 170 HIS A N 1
ATOM 1270 C CA . HIS A 1 170 ? 28.199 -3.827 -18.983 1.00 73.06 170 HIS A CA 1
ATOM 1271 C C . HIS A 1 170 ? 27.480 -3.660 -20.335 1.00 73.06 170 HIS A C 1
ATOM 1273 O O . HIS A 1 170 ? 26.657 -2.760 -20.488 1.00 73.06 170 HIS A O 1
ATOM 1279 N N . GLU A 1 171 ? 27.863 -4.479 -21.330 1.00 67.31 171 GLU A N 1
ATOM 1280 C CA . GLU A 1 171 ? 27.438 -4.356 -22.734 1.00 67.31 171 GLU A CA 1
ATOM 1281 C C . GLU A 1 171 ? 25.927 -4.112 -22.896 1.00 67.31 171 GLU A C 1
ATOM 1283 O O . GLU A 1 171 ? 25.085 -4.800 -22.320 1.00 67.31 171 GLU A O 1
ATOM 1288 N N . GLU A 1 172 ? 25.617 -3.113 -23.720 1.00 85.31 172 GLU A N 1
ATOM 1289 C CA . GLU A 1 172 ? 24.274 -2.739 -24.157 1.00 85.31 172 GLU A CA 1
ATOM 1290 C C . GLU A 1 172 ? 23.532 -3.922 -24.810 1.00 85.31 172 GLU A C 1
ATOM 1292 O O . GLU A 1 172 ? 24.113 -4.706 -25.568 1.00 85.31 172 GLU A O 1
ATOM 1297 N N . SER A 1 173 ? 22.220 -4.031 -24.580 1.00 91.88 173 SER A N 1
ATOM 1298 C CA . SER A 1 173 ? 21.384 -4.910 -25.406 1.00 91.88 173 SER A CA 1
ATOM 1299 C C . SER A 1 173 ? 21.154 -4.269 -26.759 1.00 91.88 173 SER A C 1
ATOM 1301 O O . SER A 1 173 ? 20.777 -3.101 -26.844 1.00 91.88 173 SER A O 1
ATOM 1303 N N . ARG A 1 174 ? 21.353 -5.045 -27.825 1.00 95.25 174 ARG A N 1
ATOM 1304 C CA . ARG A 1 174 ? 21.231 -4.567 -29.203 1.00 95.25 174 ARG A CA 1
ATOM 1305 C C . ARG A 1 174 ? 20.059 -5.243 -29.896 1.00 95.25 174 ARG A C 1
ATOM 1307 O O . ARG A 1 174 ? 20.021 -6.470 -30.001 1.00 95.25 174 ARG A O 1
ATOM 1314 N N . PHE A 1 175 ? 19.153 -4.440 -30.435 1.00 95.88 175 PHE A N 1
ATOM 1315 C CA . PHE A 1 175 ? 18.107 -4.882 -31.350 1.00 95.88 175 PHE A CA 1
ATOM 1316 C C . PHE A 1 175 ? 18.434 -4.377 -32.750 1.00 95.88 175 PHE A C 1
ATOM 1318 O O . PHE A 1 175 ? 18.723 -3.198 -32.953 1.00 95.88 175 PHE A O 1
ATOM 1325 N N . PHE A 1 176 ? 18.397 -5.275 -33.728 1.00 95.56 176 PHE A N 1
ATOM 1326 C CA . PHE A 1 176 ? 18.608 -4.937 -35.132 1.00 95.56 176 PHE A CA 1
ATOM 1327 C C . PHE A 1 176 ? 17.250 -4.884 -35.809 1.00 95.56 176 PHE A C 1
ATOM 1329 O O . PHE A 1 176 ? 16.562 -5.900 -35.857 1.00 95.56 176 PHE A O 1
ATOM 1336 N N . VAL A 1 177 ? 16.861 -3.717 -36.315 1.00 95.38 177 VAL A N 1
ATOM 1337 C CA . VAL A 1 177 ? 15.500 -3.458 -36.791 1.00 95.38 177 VAL A CA 1
ATOM 1338 C C . VAL A 1 177 ? 15.511 -3.084 -38.271 1.00 95.38 177 VAL A C 1
ATOM 1340 O O . VAL A 1 177 ? 16.322 -2.279 -38.739 1.00 95.38 177 VAL A O 1
ATOM 1343 N N . GLU A 1 178 ? 14.591 -3.688 -39.017 1.00 94.56 178 GLU A N 1
ATOM 1344 C CA . GLU A 1 178 ? 14.260 -3.323 -40.391 1.00 94.56 178 GLU A CA 1
ATOM 1345 C C . GLU A 1 178 ? 12.924 -2.586 -40.416 1.00 94.56 178 GLU A C 1
ATOM 1347 O O . GLU A 1 178 ? 11.932 -3.089 -39.889 1.00 94.56 178 GLU A O 1
ATOM 1352 N N . MET A 1 179 ? 12.901 -1.428 -41.077 1.00 93.94 179 MET A N 1
ATOM 1353 C CA . MET A 1 179 ? 11.663 -0.743 -41.441 1.00 93.94 179 MET A CA 1
ATOM 1354 C C . MET A 1 179 ? 11.138 -1.299 -42.757 1.00 93.94 179 MET A C 1
ATOM 1356 O O . MET A 1 179 ? 11.909 -1.510 -43.699 1.00 93.94 179 MET A O 1
ATOM 1360 N N . LEU A 1 180 ? 9.830 -1.506 -42.808 1.00 94.88 180 LEU A N 1
ATOM 1361 C CA . LEU A 1 180 ? 9.095 -2.004 -43.958 1.00 94.88 180 LEU A CA 1
ATOM 1362 C C . LEU A 1 180 ? 8.081 -0.940 -44.375 1.00 94.88 180 LEU A C 1
ATOM 1364 O O . LEU A 1 180 ? 7.34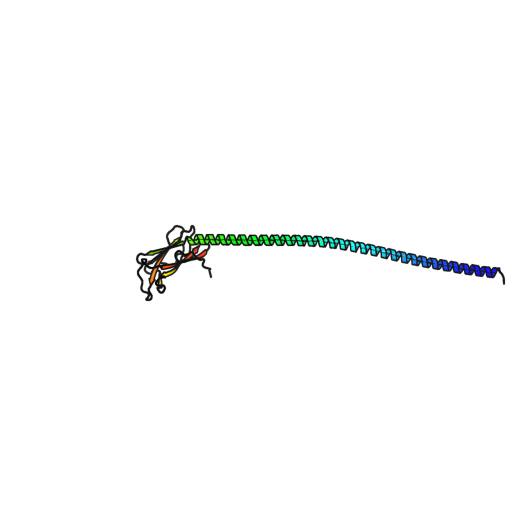5 -0.436 -43.531 1.00 94.88 180 LEU A O 1
ATOM 1368 N N . ASP A 1 181 ? 8.037 -0.589 -45.654 1.00 94.94 181 ASP A N 1
ATOM 1369 C CA . ASP A 1 181 ? 6.953 0.255 -46.162 1.00 94.94 181 ASP A CA 1
ATOM 1370 C C . ASP A 1 181 ? 5.613 -0.504 -46.222 1.00 94.94 181 ASP A C 1
ATOM 1372 O O . ASP A 1 181 ? 5.495 -1.649 -45.779 1.00 94.94 181 ASP A O 1
ATOM 1376 N N . GLU A 1 182 ? 4.583 0.151 -46.758 1.00 95.44 182 GLU A N 1
ATOM 1377 C CA . GLU A 1 182 ? 3.226 -0.401 -46.875 1.00 95.44 182 GLU A CA 1
ATOM 1378 C C . GLU A 1 182 ? 3.159 -1.643 -47.781 1.00 95.44 182 GLU A C 1
ATOM 1380 O O . GLU A 1 182 ? 2.299 -2.501 -47.584 1.00 95.44 182 GLU A O 1
ATOM 1385 N N . ASP A 1 183 ? 4.101 -1.776 -48.718 1.00 96.31 183 ASP A N 1
ATOM 1386 C CA . ASP A 1 183 ? 4.236 -2.929 -49.611 1.00 96.31 183 ASP A CA 1
ATOM 1387 C C . ASP A 1 183 ? 5.125 -4.035 -49.001 1.00 96.31 183 ASP A C 1
ATOM 1389 O O . ASP A 1 183 ? 5.339 -5.091 -49.604 1.00 96.31 183 ASP A O 1
ATOM 1393 N N . GLY A 1 184 ? 5.654 -3.816 -47.792 1.00 94.44 184 GLY A N 1
ATOM 1394 C CA . GLY A 1 184 ? 6.552 -4.732 -47.094 1.00 94.44 184 GLY A CA 1
ATOM 1395 C C . GLY A 1 184 ? 8.001 -4.685 -47.588 1.00 94.44 184 GLY A C 1
ATOM 1396 O O . GLY A 1 184 ? 8.804 -5.546 -47.209 1.00 94.44 184 GLY A O 1
ATOM 1397 N N . ALA A 1 185 ? 8.365 -3.714 -48.427 1.00 94.81 185 ALA A N 1
ATOM 1398 C CA . ALA A 1 185 ? 9.727 -3.555 -48.904 1.00 94.81 185 ALA A CA 1
ATOM 1399 C C . ALA A 1 185 ? 10.605 -2.876 -47.845 1.00 94.81 185 ALA A C 1
ATOM 1401 O O . ALA A 1 185 ? 10.211 -1.936 -47.152 1.00 94.81 185 ALA A O 1
ATOM 1402 N N . ARG A 1 186 ? 11.835 -3.383 -47.710 1.00 92.94 186 ARG A N 1
ATOM 1403 C CA . ARG A 1 186 ? 12.804 -2.881 -46.735 1.00 92.9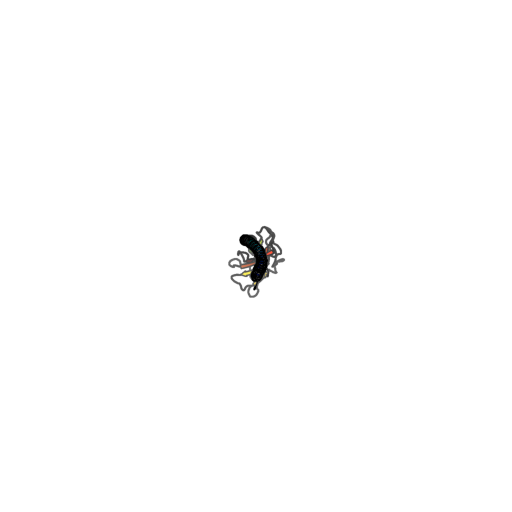4 186 ARG A CA 1
ATOM 1404 C C . ARG A 1 186 ? 13.248 -1.473 -47.109 1.00 92.94 186 ARG A C 1
ATOM 1406 O O . ARG A 1 186 ? 13.780 -1.254 -48.196 1.00 92.94 186 ARG A O 1
ATOM 1413 N N . GLN A 1 187 ? 13.151 -0.569 -46.146 1.00 90.88 187 GLN A N 1
ATOM 1414 C CA . GLN A 1 187 ? 13.591 0.810 -46.291 1.00 90.88 187 GLN A CA 1
ATOM 1415 C C . GLN A 1 187 ? 15.026 0.995 -45.764 1.00 90.88 187 GLN A C 1
ATOM 1417 O O . GLN A 1 187 ? 15.401 0.383 -44.753 1.00 90.88 187 GLN A O 1
ATOM 1422 N N . PRO A 1 188 ? 15.871 1.788 -46.453 1.00 84.94 188 PRO A N 1
ATOM 1423 C CA . PRO A 1 188 ? 17.224 2.068 -45.996 1.00 84.94 188 PRO A CA 1
ATOM 1424 C C . PRO A 1 188 ? 17.198 2.893 -44.707 1.00 84.94 188 PRO A C 1
ATOM 1426 O O . PRO A 1 188 ? 16.248 3.617 -44.414 1.00 84.94 188 PRO A O 1
ATOM 1429 N N . PHE A 1 189 ? 18.275 2.782 -43.937 1.00 82.62 189 PHE A N 1
ATOM 1430 C CA . PHE A 1 189 ? 18.465 3.593 -42.745 1.00 82.62 189 PHE A CA 1
ATOM 1431 C C . PHE A 1 189 ? 18.614 5.072 -43.120 1.00 82.62 189 PHE A C 1
ATOM 1433 O O . PHE A 1 189 ? 19.517 5.424 -43.880 1.00 82.62 189 PHE A O 1
ATOM 1440 N N . ASP A 1 190 ? 17.759 5.919 -42.553 1.00 81.19 190 ASP A N 1
ATOM 1441 C CA . ASP A 1 190 ? 17.809 7.370 -42.718 1.00 81.19 190 ASP A CA 1
ATOM 1442 C C . ASP A 1 190 ? 17.445 8.073 -41.399 1.00 81.19 190 ASP A C 1
ATOM 1444 O O . ASP A 1 190 ? 16.270 8.141 -41.022 1.00 81.19 190 ASP A O 1
ATOM 1448 N N . LEU A 1 191 ? 18.468 8.580 -40.699 1.00 69.19 191 LEU A N 1
ATOM 1449 C CA . LEU A 1 191 ? 18.329 9.426 -39.503 1.00 69.19 191 LEU A CA 1
ATOM 1450 C C . LEU A 1 191 ? 18.317 10.927 -39.821 1.00 69.19 191 LEU A C 1
ATOM 1452 O O . LEU A 1 191 ? 18.068 11.723 -38.921 1.00 69.19 191 LEU A O 1
ATOM 1456 N N . ALA A 1 192 ? 18.612 11.343 -41.058 1.00 64.56 192 ALA A N 1
ATOM 1457 C CA . ALA A 1 192 ? 18.911 12.744 -41.361 1.00 64.56 192 ALA A CA 1
ATOM 1458 C C . ALA A 1 192 ? 17.680 13.672 -41.298 1.00 64.56 192 ALA A C 1
ATOM 1460 O O . ALA A 1 192 ? 17.836 14.891 -41.345 1.00 64.56 192 ALA A O 1
ATOM 1461 N N . GLY A 1 193 ? 16.471 13.126 -41.142 1.00 59.81 193 GLY A N 1
ATOM 1462 C CA . GLY A 1 193 ? 15.251 13.921 -40.969 1.00 59.81 193 GLY A CA 1
ATOM 1463 C C . GLY A 1 193 ? 14.094 13.228 -40.251 1.00 59.81 193 GLY A C 1
ATOM 1464 O O . GLY A 1 193 ? 13.002 13.786 -40.226 1.00 59.81 193 GLY A O 1
ATOM 1465 N N . ASN A 1 194 ? 14.299 12.037 -39.675 1.00 64.19 194 ASN A N 1
ATOM 1466 C CA . ASN A 1 194 ? 13.191 11.172 -39.263 1.00 64.19 194 ASN A CA 1
ATOM 1467 C C . ASN A 1 194 ? 13.284 10.818 -37.778 1.00 64.19 194 ASN A C 1
ATOM 1469 O O . ASN A 1 194 ? 14.232 10.165 -37.342 1.00 64.19 194 ASN A O 1
ATOM 1473 N N . HIS A 1 195 ? 12.276 11.235 -37.012 1.00 83.88 195 HIS A N 1
ATOM 1474 C CA . HIS A 1 195 ? 12.097 10.806 -35.633 1.00 83.88 195 HIS A CA 1
ATOM 1475 C C . HIS A 1 195 ? 11.473 9.406 -35.639 1.00 83.88 195 HIS A C 1
ATOM 1477 O O . HIS A 1 195 ? 10.399 9.190 -36.208 1.00 83.88 195 HIS A O 1
ATOM 1483 N N . VAL A 1 196 ? 12.188 8.448 -35.060 1.00 91.88 196 VAL A N 1
ATOM 1484 C CA . VAL A 1 196 ? 11.647 7.133 -34.731 1.00 91.88 196 VAL A CA 1
ATOM 1485 C C . VAL A 1 196 ? 11.268 7.165 -33.261 1.00 91.88 196 VAL A C 1
ATOM 1487 O O . VAL A 1 196 ? 12.074 7.612 -32.449 1.00 91.88 196 VAL A O 1
ATOM 1490 N N . GLU A 1 197 ? 10.072 6.679 -32.965 1.00 94.88 197 GLU A N 1
ATOM 1491 C CA . GLU A 1 197 ? 9.597 6.392 -31.623 1.00 94.88 197 GLU A CA 1
ATOM 1492 C C . GLU A 1 197 ? 9.861 4.917 -31.303 1.00 94.88 197 GLU A C 1
ATOM 1494 O O . GLU A 1 197 ? 9.473 4.016 -32.057 1.00 94.88 197 GLU A O 1
ATOM 1499 N N . VAL A 1 198 ? 10.549 4.666 -30.196 1.00 96.81 198 VAL A N 1
ATOM 1500 C CA . VAL A 1 198 ? 10.946 3.332 -29.750 1.00 96.81 198 VAL A CA 1
ATOM 1501 C C . VAL A 1 198 ? 10.390 3.074 -28.365 1.00 96.81 198 VAL A C 1
ATOM 1503 O O . VAL A 1 198 ? 10.686 3.811 -27.428 1.00 96.81 198 VAL A O 1
ATOM 1506 N N . THR A 1 199 ? 9.650 1.981 -28.214 1.00 98.12 199 THR A N 1
ATOM 1507 C CA . THR A 1 199 ? 9.150 1.528 -26.916 1.00 98.12 199 THR A CA 1
ATOM 1508 C C . THR A 1 199 ? 9.821 0.225 -26.526 1.00 98.12 199 THR A C 1
ATOM 1510 O O . THR A 1 199 ? 9.808 -0.742 -27.290 1.00 98.12 199 THR A O 1
ATOM 1513 N N . ILE A 1 200 ? 10.373 0.187 -25.317 1.00 97.94 200 ILE A N 1
ATOM 1514 C CA . ILE A 1 200 ? 10.916 -1.026 -24.706 1.00 97.94 200 ILE A CA 1
ATOM 1515 C C . ILE A 1 200 ? 10.131 -1.398 -23.453 1.00 97.94 200 ILE A C 1
ATOM 1517 O O . ILE A 1 200 ? 9.691 -0.524 -22.702 1.00 97.94 200 ILE A O 1
ATOM 1521 N N . GLY A 1 201 ? 10.011 -2.698 -23.214 1.00 97.88 201 GLY A N 1
ATOM 1522 C CA . GLY A 1 201 ? 9.590 -3.280 -21.946 1.00 97.88 201 GLY A CA 1
ATOM 1523 C C . GLY A 1 201 ? 10.792 -3.878 -21.222 1.00 97.88 201 GLY A C 1
ATOM 1524 O O . GLY A 1 201 ? 11.705 -4.386 -21.865 1.00 97.88 201 GLY A O 1
ATOM 1525 N N . TYR A 1 202 ? 10.832 -3.808 -19.895 1.00 97.56 202 TYR A N 1
ATOM 1526 C CA . TYR A 1 202 ? 11.840 -4.495 -19.079 1.00 97.56 202 TYR A CA 1
ATOM 1527 C C . TYR A 1 202 ? 11.335 -4.698 -17.653 1.00 97.56 202 TYR A C 1
ATOM 1529 O O . TYR A 1 202 ? 10.423 -4.008 -17.211 1.00 97.56 202 TYR A O 1
ATOM 1537 N N . SER A 1 203 ? 11.931 -5.628 -16.917 1.00 97.06 203 SER A N 1
ATOM 1538 C CA . SER A 1 203 ? 11.653 -5.848 -15.496 1.00 97.06 203 SER A CA 1
ATOM 1539 C C . SER A 1 203 ? 12.854 -5.449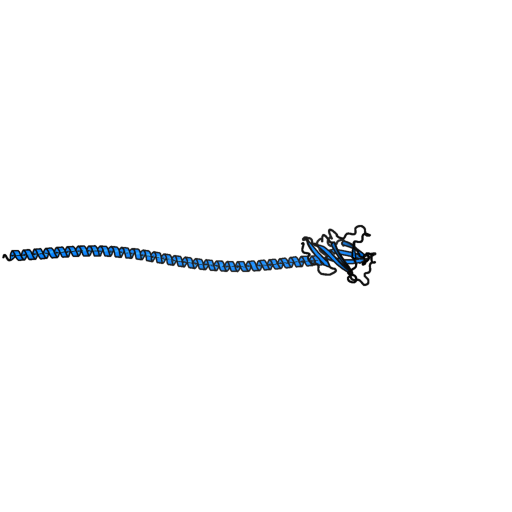 -14.649 1.00 97.06 203 SER A C 1
ATOM 1541 O O . SER A 1 203 ? 13.997 -5.701 -15.032 1.00 97.06 203 SER A O 1
ATOM 1543 N N . ASP A 1 204 ? 12.613 -4.829 -13.499 1.00 95.75 204 ASP A N 1
ATOM 1544 C CA . ASP A 1 204 ? 13.666 -4.616 -12.506 1.00 95.75 204 ASP A CA 1
ATOM 1545 C C . ASP A 1 204 ? 13.918 -5.876 -11.652 1.00 95.75 204 ASP A C 1
ATOM 1547 O O . ASP A 1 204 ? 13.285 -6.922 -11.818 1.00 95.75 204 ASP A O 1
ATOM 1551 N N . THR A 1 205 ? 14.890 -5.782 -10.749 1.00 94.62 205 THR A N 1
ATOM 1552 C CA . THR A 1 205 ? 15.250 -6.796 -9.740 1.00 94.62 205 THR A CA 1
ATOM 1553 C C . THR A 1 205 ? 14.120 -7.146 -8.779 1.00 94.62 205 THR A C 1
ATOM 1555 O O . THR A 1 205 ? 14.074 -8.274 -8.287 1.00 94.62 205 THR A O 1
ATOM 1558 N N . ASP A 1 206 ? 13.214 -6.203 -8.520 1.00 92.81 206 ASP A N 1
ATOM 1559 C CA . ASP A 1 206 ? 12.038 -6.390 -7.672 1.00 92.81 206 ASP A CA 1
ATOM 1560 C C . ASP A 1 206 ? 10.892 -7.089 -8.440 1.00 92.81 206 ASP A C 1
ATOM 1562 O O . ASP A 1 206 ? 9.858 -7.425 -7.857 1.00 92.81 206 ASP A O 1
ATOM 1566 N N . GLY A 1 207 ? 11.075 -7.344 -9.743 1.00 94.06 207 GLY A N 1
ATOM 1567 C CA . GLY A 1 207 ? 10.094 -7.971 -10.626 1.00 94.06 207 GLY A CA 1
ATOM 1568 C C . GLY A 1 207 ? 9.010 -7.014 -11.129 1.00 94.06 207 GLY A C 1
ATOM 1569 O O . GLY A 1 207 ? 8.035 -7.464 -11.735 1.00 94.06 207 GLY A O 1
ATOM 1570 N N . GLN A 1 208 ? 9.148 -5.705 -10.896 1.00 95.44 208 GLN A N 1
ATOM 1571 C CA . GLN A 1 208 ? 8.252 -4.705 -11.465 1.00 95.44 208 GLN A CA 1
ATOM 1572 C C . GLN A 1 208 ? 8.577 -4.532 -12.950 1.00 95.44 208 GLN A C 1
ATOM 1574 O O . GLN A 1 208 ? 9.712 -4.227 -13.320 1.00 95.44 208 GLN A O 1
ATOM 1579 N N . ARG A 1 209 ? 7.560 -4.694 -13.803 1.00 97.12 209 ARG A N 1
ATOM 1580 C CA . ARG A 1 209 ? 7.678 -4.434 -15.238 1.00 97.12 209 ARG A CA 1
ATOM 1581 C C . ARG A 1 209 ? 7.505 -2.943 -15.513 1.00 97.12 209 ARG A C 1
ATOM 1583 O O . ARG A 1 209 ? 6.618 -2.293 -14.958 1.00 97.12 209 ARG A O 1
ATOM 1590 N N . TRP A 1 210 ? 8.354 -2.417 -16.376 1.00 97.75 210 TRP A N 1
ATOM 1591 C CA . TRP A 1 210 ? 8.428 -1.031 -16.798 1.00 97.75 210 TRP A CA 1
ATOM 1592 C C . TRP A 1 210 ? 8.343 -0.968 -18.317 1.00 97.75 210 TRP A C 1
ATOM 1594 O O . TRP A 1 210 ? 8.866 -1.835 -19.017 1.00 97.75 210 TRP A O 1
ATOM 1604 N N . ARG A 1 211 ? 7.709 0.085 -18.822 1.00 98.12 211 ARG A N 1
ATOM 1605 C CA . ARG A 1 211 ? 7.677 0.439 -20.236 1.00 98.12 211 ARG A CA 1
ATOM 1606 C C . ARG A 1 211 ? 8.295 1.813 -20.404 1.00 98.12 211 ARG A C 1
ATOM 1608 O O . ARG A 1 211 ? 7.945 2.731 -19.672 1.00 98.12 211 ARG A O 1
ATOM 1615 N N . ARG A 1 212 ? 9.197 1.979 -21.365 1.00 97.44 212 ARG A N 1
ATOM 1616 C CA . ARG A 1 212 ? 9.791 3.278 -21.696 1.00 97.44 212 ARG A CA 1
ATOM 1617 C C . ARG A 1 212 ? 9.650 3.549 -23.181 1.00 97.44 212 ARG A C 1
ATOM 1619 O O . ARG A 1 212 ? 10.041 2.701 -23.976 1.00 97.44 212 ARG A O 1
ATOM 1626 N N . THR A 1 213 ? 9.174 4.741 -23.525 1.00 96.94 213 THR A N 1
ATOM 1627 C CA . THR A 1 213 ? 9.170 5.248 -24.900 1.00 96.94 213 THR A CA 1
ATOM 1628 C C . THR A 1 213 ? 10.210 6.356 -25.040 1.00 96.94 213 THR A C 1
ATOM 1630 O O . THR A 1 213 ? 10.146 7.362 -24.332 1.00 96.94 213 THR A O 1
ATOM 1633 N N . ASP A 1 214 ? 11.189 6.151 -25.919 1.00 93.94 214 ASP A N 1
ATOM 1634 C CA . ASP A 1 214 ? 12.318 7.048 -26.175 1.00 93.94 214 ASP A CA 1
ATOM 1635 C C . ASP A 1 214 ? 13.000 7.560 -24.887 1.00 93.94 214 ASP A C 1
ATOM 1637 O O . ASP A 1 214 ? 13.394 6.803 -23.992 1.00 93.94 214 ASP A O 1
ATOM 1641 N N . SER A 1 215 ? 13.149 8.882 -24.781 1.00 92.81 215 SER A N 1
ATOM 1642 C CA . SER A 1 215 ? 13.685 9.592 -23.625 1.00 92.81 215 SER A CA 1
ATOM 1643 C C . SER A 1 215 ? 12.626 9.898 -22.562 1.00 92.81 215 SER A C 1
ATOM 1645 O O . SER A 1 215 ? 12.987 10.443 -21.518 1.00 92.81 215 SER A O 1
ATOM 1647 N N . GLY A 1 216 ? 11.366 9.502 -22.772 1.00 94.81 216 GLY A N 1
ATOM 1648 C CA . GLY A 1 216 ? 10.271 9.667 -21.819 1.00 94.81 216 GLY A CA 1
ATOM 1649 C C . GLY A 1 216 ? 10.510 8.957 -20.485 1.00 94.81 216 GLY A C 1
ATOM 1650 O O . GLY A 1 216 ? 11.400 8.110 -20.353 1.00 94.81 216 GLY A O 1
ATOM 1651 N N . ASP A 1 217 ? 9.721 9.326 -19.477 1.00 96.06 217 ASP A N 1
ATOM 1652 C CA . ASP A 1 217 ? 9.755 8.645 -18.185 1.00 96.06 217 ASP A CA 1
ATOM 1653 C C . ASP A 1 217 ? 9.228 7.209 -18.327 1.00 96.06 217 ASP A C 1
ATOM 1655 O O . ASP A 1 217 ? 8.250 6.988 -19.040 1.00 96.06 217 ASP A O 1
ATOM 1659 N N . PRO A 1 218 ? 9.856 6.221 -17.666 1.00 97.19 218 PRO A N 1
ATOM 1660 C CA . PRO A 1 218 ? 9.342 4.866 -17.672 1.00 97.19 218 PRO A CA 1
ATOM 1661 C C . PRO A 1 218 ? 8.054 4.776 -16.849 1.00 97.19 218 PRO A C 1
ATOM 1663 O O . PRO A 1 218 ? 7.959 5.308 -15.741 1.00 97.19 218 PRO A O 1
ATOM 1666 N N . GLU A 1 219 ? 7.082 4.054 -17.383 1.00 96.75 219 GLU A N 1
ATOM 1667 C CA . GLU A 1 219 ? 5.782 3.816 -16.772 1.00 96.75 219 GLU A CA 1
ATOM 1668 C C . GLU A 1 219 ? 5.718 2.382 -16.236 1.00 96.75 219 GLU A C 1
ATOM 1670 O O . GLU A 1 219 ? 6.150 1.451 -16.925 1.00 96.75 219 GLU A O 1
ATOM 1675 N N . PRO A 1 220 ? 5.206 2.161 -15.014 1.00 96.00 220 PRO A N 1
ATOM 1676 C CA . PRO A 1 220 ? 4.995 0.811 -14.517 1.00 96.00 220 PRO A CA 1
ATOM 1677 C C . PRO A 1 220 ? 3.901 0.132 -15.347 1.00 96.00 220 PRO A C 1
ATOM 1679 O O . PRO A 1 220 ? 2.836 0.703 -15.581 1.00 96.00 220 PRO A O 1
ATOM 1682 N N . VAL A 1 221 ? 4.161 -1.095 -15.787 1.00 95.12 221 VAL A N 1
ATOM 1683 C CA . VAL A 1 221 ? 3.165 -1.937 -16.449 1.00 95.12 221 VAL A CA 1
ATOM 1684 C C . VAL A 1 221 ? 2.504 -2.783 -15.373 1.00 95.12 221 VAL A C 1
ATOM 1686 O O . VAL A 1 221 ? 3.173 -3.571 -14.701 1.00 95.12 221 VAL A O 1
ATOM 1689 N N . ASP A 1 222 ? 1.197 -2.608 -15.194 1.00 87.44 222 ASP A N 1
ATOM 1690 C CA . ASP A 1 222 ? 0.423 -3.478 -14.317 1.00 87.44 222 ASP A CA 1
ATOM 1691 C C . ASP A 1 222 ? 0.472 -4.903 -14.883 1.00 87.44 222 ASP A C 1
ATOM 1693 O O . ASP A 1 222 ? 0.070 -5.148 -16.024 1.00 87.44 222 ASP A O 1
ATOM 1697 N N . ASN A 1 223 ? 0.994 -5.844 -14.094 1.00 63.56 223 ASN A N 1
ATOM 1698 C CA . ASN A 1 223 ? 0.919 -7.263 -14.421 1.00 63.56 223 ASN A CA 1
ATOM 1699 C C . ASN A 1 223 ? -0.565 -7.665 -14.364 1.00 63.56 223 ASN A C 1
ATOM 1701 O O . ASN A 1 223 ? -1.128 -7.766 -13.272 1.00 63.56 223 ASN A O 1
ATOM 1705 N N . ALA A 1 224 ? -1.195 -7.798 -15.535 1.00 48.50 224 ALA A N 1
ATOM 1706 C CA . ALA A 1 224 ? -2.575 -8.259 -15.684 1.00 48.50 224 ALA A CA 1
ATOM 1707 C C . ALA A 1 224 ? -2.757 -9.713 -15.220 1.00 48.50 224 ALA A C 1
ATOM 1709 O O . ALA A 1 224 ? -1.809 -10.516 -15.388 1.00 48.50 224 ALA A O 1
#

pLDDT: mean 91.54, std 9.14, range [48.5, 98.12]